Protein AF-A0A1V1W5H5-F1 (afdb_monomer)

Secondary structure (DSSP, 8-state):
--------------------SS-SSSSSSSTTS------PBPSSTT--SBPPSSPEEPTTSPEE---S-HHHHSHHHHHHHHHHHHHHHHHHHHHHHHHHHTHHHHHHHH-GGGTT-SSHHHHHHHHHHT-GGGHHHHHHHHHHHSTTTT--HHHHHHHHHHTHHHHHHHHHHTTTT--HHHHHHHHHHHHHH--TT--TTHHHHHHHHHHHHHHHHHHHHHHHTS-SS-----THHHHHHHHTTS---------SS--S----PPPHHHHHHHHHHHHHHTTSS-HHHHHHHHHHHHHHHHHHHTT-TTTHHHHHHHHHHHHTTS-HHHHHHHHHHHHHHHHHHHHHHHHHH-

Solvent-accessible surface area (backbone atoms only — not comparable to full-atom values): 21090 Å² total; per-residue (Å²): 135,88,82,92,80,86,88,80,89,83,89,81,89,80,89,81,82,89,89,84,93,82,79,84,80,66,67,83,67,62,81,74,75,69,84,66,79,72,74,50,54,18,79,48,93,94,44,81,48,55,27,41,92,77,47,60,65,44,101,81,70,50,69,48,47,45,35,86,45,65,73,67,69,30,70,67,45,48,54,53,46,57,50,51,54,52,51,49,51,49,40,50,53,49,48,55,50,38,68,74,66,49,50,58,66,54,45,31,75,76,36,70,66,42,62,87,41,100,42,70,62,52,46,46,52,34,48,74,71,63,43,81,77,35,35,43,36,44,16,49,30,34,21,34,13,2,66,77,50,63,49,33,64,69,32,38,49,51,38,52,51,69,39,42,69,59,50,50,51,51,25,62,61,33,57,91,75,44,55,59,66,56,47,52,54,36,36,49,55,38,36,39,65,35,66,63,79,48,50,60,58,28,63,59,52,39,51,54,48,28,52,55,49,52,54,54,50,50,50,52,54,57,57,69,71,46,80,96,78,77,96,65,96,58,69,68,66,63,55,56,68,60,57,58,76,70,77,82,89,82,88,84,89,86,88,91,83,93,80,86,86,73,80,87,73,76,55,71,66,57,55,50,50,51,51,53,51,49,34,41,78,74,63,65,45,55,69,74,58,49,52,52,51,52,50,43,52,53,40,22,50,55,34,40,75,71,69,45,66,93,48,17,63,62,49,18,36,44,54,52,11,61,76,69,75,42,54,44,69,56,48,51,55,48,52,54,52,54,52,49,44,50,60,72,43,41,68,64,50,54,69,71,76,107

Structure (mmCIF, N/CA/C/O backbone):
data_AF-A0A1V1W5H5-F1
#
_entry.id   AF-A0A1V1W5H5-F1
#
loop_
_atom_site.group_PDB
_atom_site.id
_atom_site.type_symbol
_atom_site.label_atom_id
_atom_site.label_alt_id
_atom_site.label_comp_id
_atom_site.label_asym_id
_atom_site.label_entity_id
_atom_site.label_seq_id
_atom_site.pdbx_PDB_ins_code
_atom_site.Cartn_x
_atom_site.Cartn_y
_atom_site.Cartn_z
_atom_site.occupancy
_atom_site.B_iso_or_equiv
_atom_site.auth_seq_id
_atom_site.auth_comp_id
_atom_site.auth_asym_id
_atom_site.auth_atom_id
_atom_site.pdbx_PDB_model_num
ATOM 1 N N . MET A 1 1 ? -17.702 33.113 73.202 1.00 40.81 1 MET A N 1
ATOM 2 C CA . MET A 1 1 ? -16.711 32.152 73.732 1.00 40.81 1 MET A CA 1
ATOM 3 C C . MET A 1 1 ? -15.999 31.584 72.509 1.00 40.81 1 MET A C 1
ATOM 5 O O . MET A 1 1 ? -16.614 30.808 71.800 1.00 40.81 1 MET A O 1
ATOM 9 N N . SER A 1 2 ? -14.966 32.251 71.981 1.00 36.84 2 SER A N 1
ATOM 10 C CA . SER A 1 2 ? -13.544 32.184 72.404 1.00 36.84 2 SER A CA 1
ATOM 11 C C . SER A 1 2 ? -12.983 30.773 72.192 1.00 36.84 2 SER A C 1
ATOM 13 O O . SER A 1 2 ? -13.595 29.837 72.677 1.00 36.84 2 SER A O 1
ATOM 15 N N . ALA A 1 3 ? -11.842 30.508 71.561 1.00 37.50 3 ALA A N 1
ATOM 16 C CA . ALA A 1 3 ? -10.867 31.291 70.814 1.00 37.50 3 ALA A CA 1
ATOM 17 C C . ALA A 1 3 ? -9.969 30.285 70.053 1.00 37.50 3 ALA A C 1
ATOM 19 O O . ALA A 1 3 ? -9.946 29.096 70.362 1.00 37.50 3 ALA A O 1
ATOM 20 N N . ILE A 1 4 ? -9.245 30.810 69.071 1.00 43.94 4 ILE A N 1
ATOM 21 C CA . ILE A 1 4 ? -8.139 30.214 68.313 1.00 43.94 4 ILE A CA 1
ATOM 22 C C . ILE A 1 4 ? -6.982 29.825 69.246 1.00 43.94 4 ILE A C 1
ATOM 24 O O . ILE A 1 4 ? -6.602 30.668 70.055 1.00 43.94 4 ILE A O 1
ATOM 28 N N . THR A 1 5 ? -6.328 28.673 69.024 1.00 45.50 5 THR A N 1
ATOM 29 C CA . THR A 1 5 ? -4.889 28.530 69.334 1.00 45.50 5 THR A CA 1
ATOM 30 C C . THR A 1 5 ? -4.202 27.423 68.521 1.00 45.50 5 THR A C 1
ATOM 32 O O . THR A 1 5 ? -4.539 26.246 68.619 1.00 45.50 5 THR A O 1
ATOM 35 N N . THR A 1 6 ? -3.201 27.825 67.738 1.00 43.62 6 THR A N 1
ATOM 36 C CA . THR A 1 6 ? -2.058 27.013 67.287 1.00 43.62 6 THR A CA 1
ATOM 37 C C . THR A 1 6 ? -1.160 26.626 68.472 1.00 43.62 6 THR A C 1
ATOM 39 O O . THR A 1 6 ? -1.272 27.211 69.552 1.00 43.62 6 THR A O 1
ATOM 42 N N . PRO A 1 7 ? -0.186 25.721 68.266 1.00 51.62 7 PRO A N 1
ATOM 43 C CA . PRO A 1 7 ? 1.134 26.056 68.785 1.00 51.62 7 PRO A CA 1
ATOM 44 C C . PRO A 1 7 ? 2.292 25.817 67.812 1.00 51.62 7 PRO A C 1
ATOM 46 O O . PRO A 1 7 ? 2.310 24.921 66.971 1.00 51.62 7 PRO A O 1
ATOM 49 N N . THR A 1 8 ? 3.256 26.704 68.018 1.00 34.62 8 THR A N 1
ATOM 50 C CA . THR A 1 8 ? 4.540 26.944 67.373 1.00 34.62 8 THR A CA 1
ATOM 51 C C . THR A 1 8 ? 5.646 26.030 67.917 1.00 34.62 8 THR A C 1
ATOM 53 O O . THR A 1 8 ? 5.690 25.732 69.106 1.00 34.62 8 THR A O 1
ATOM 56 N N . THR A 1 9 ? 6.549 25.658 67.009 1.00 38.56 9 THR A N 1
ATOM 57 C CA . THR A 1 9 ? 7.998 25.394 67.109 1.00 38.56 9 THR A CA 1
ATOM 58 C C . THR A 1 9 ? 8.665 25.350 68.494 1.00 38.56 9 THR A C 1
ATOM 60 O O . THR A 1 9 ? 8.691 26.349 69.208 1.00 38.56 9 THR A O 1
ATOM 63 N N . ALA A 1 10 ? 9.413 24.271 68.764 1.00 37.09 10 ALA A N 1
ATOM 64 C CA . ALA A 1 10 ? 10.588 24.315 69.637 1.00 37.09 10 ALA A CA 1
ATOM 65 C C . ALA A 1 10 ? 11.730 23.448 69.079 1.00 37.09 10 ALA A C 1
ATOM 67 O O . ALA A 1 10 ? 11.578 22.259 68.809 1.00 37.09 10 ALA A O 1
ATOM 68 N N . GLN A 1 11 ? 12.871 24.108 68.894 1.00 34.66 11 GLN A N 1
ATOM 69 C CA . GLN A 1 11 ? 14.174 23.563 68.537 1.00 34.66 11 GLN A CA 1
ATOM 70 C C . GLN A 1 11 ? 14.731 22.690 69.672 1.00 34.66 11 GLN A C 1
ATOM 72 O O . GLN A 1 11 ? 14.551 22.998 70.849 1.00 34.66 11 GLN A O 1
ATOM 77 N N . SER A 1 12 ? 15.488 21.649 69.332 1.00 34.34 12 SER A N 1
ATOM 78 C CA . SER A 1 12 ? 16.428 21.011 70.257 1.00 34.34 12 SER A CA 1
ATOM 79 C C . SER A 1 12 ? 17.719 20.681 69.525 1.00 34.34 12 SER A C 1
ATOM 81 O O . SER A 1 12 ? 17.814 19.743 68.739 1.00 34.34 12 SER A O 1
ATOM 83 N N . SER A 1 13 ? 18.703 21.530 69.788 1.00 31.80 13 SER A N 1
ATOM 84 C CA . SER A 1 13 ? 20.105 21.361 69.450 1.00 31.80 13 SER A CA 1
ATOM 85 C C . SER A 1 13 ? 20.710 20.261 70.322 1.00 31.80 13 SER A C 1
ATOM 87 O O . SER A 1 13 ? 20.745 20.405 71.541 1.00 31.80 13 SER A O 1
ATOM 89 N N . ILE A 1 14 ? 21.268 19.215 69.714 1.00 34.72 14 ILE A N 1
ATOM 90 C CA . ILE A 1 14 ? 22.300 18.392 70.353 1.00 34.72 14 ILE A CA 1
ATOM 91 C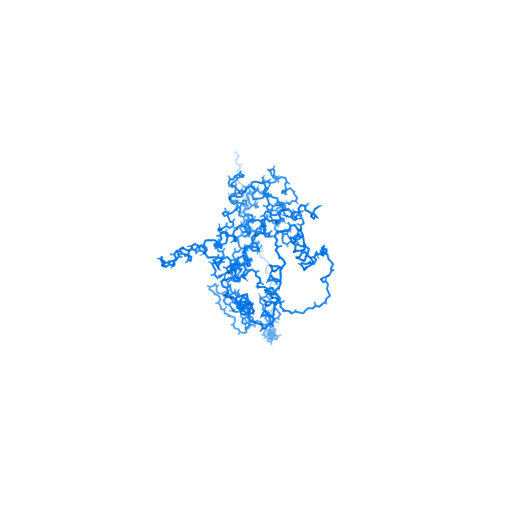 C . ILE A 1 14 ? 23.546 18.473 69.477 1.00 34.72 14 ILE A C 1
ATOM 93 O O . ILE A 1 14 ? 23.584 17.983 68.352 1.00 34.72 14 ILE A O 1
ATOM 97 N N . ARG A 1 15 ? 24.558 19.155 70.019 1.00 34.19 15 ARG A N 1
ATOM 98 C CA . ARG A 1 15 ? 25.943 19.103 69.560 1.00 34.19 15 ARG A CA 1
ATOM 99 C C . ARG A 1 15 ? 26.567 17.822 70.103 1.00 34.19 15 ARG A C 1
ATOM 101 O O . ARG A 1 15 ? 26.634 17.663 71.318 1.00 34.19 15 ARG A O 1
ATOM 108 N N . LEU A 1 16 ? 27.118 16.994 69.225 1.00 34.81 16 LEU A N 1
ATOM 109 C CA . LEU A 1 16 ? 28.294 16.190 69.538 1.00 34.81 16 LEU A CA 1
ATOM 110 C C . LEU A 1 16 ? 29.320 16.442 68.439 1.00 34.81 16 LEU A C 1
ATOM 112 O O . LEU A 1 16 ? 29.055 16.266 67.253 1.00 34.81 16 LEU A O 1
ATOM 116 N N . ALA A 1 17 ? 30.457 16.968 68.876 1.00 33.62 17 ALA A N 1
ATOM 117 C CA . ALA A 1 17 ? 31.639 17.205 68.080 1.00 33.62 17 ALA A CA 1
ATOM 118 C C . ALA A 1 17 ? 32.548 15.969 68.108 1.00 33.62 17 ALA A C 1
ATOM 120 O O . ALA A 1 17 ? 32.517 15.193 69.061 1.00 33.62 17 ALA A O 1
ATOM 121 N N . SER A 1 18 ? 33.427 15.924 67.108 1.00 32.75 18 SER A N 1
ATOM 122 C CA . SER A 1 18 ? 34.700 15.199 67.068 1.00 32.75 18 SER A CA 1
ATOM 123 C C . SER A 1 18 ? 34.663 13.688 66.882 1.00 32.75 18 SER A C 1
ATOM 125 O O . SER A 1 18 ? 34.691 12.948 67.854 1.00 32.75 18 SER A O 1
ATOM 127 N N . THR A 1 19 ? 34.814 13.275 65.621 1.00 36.84 19 THR A N 1
ATOM 128 C CA . THR A 1 19 ? 35.871 12.342 65.174 1.00 36.84 19 THR A CA 1
ATOM 129 C C . THR A 1 19 ? 35.827 12.232 63.653 1.00 36.84 19 THR A C 1
ATOM 131 O O . THR A 1 19 ? 35.025 11.478 63.123 1.00 36.84 19 THR A O 1
ATOM 134 N N . SER A 1 20 ? 36.657 12.993 62.932 1.00 33.78 20 SER A N 1
ATOM 135 C CA . SER A 1 20 ? 37.053 12.700 61.536 1.00 33.78 20 SER A CA 1
ATOM 136 C C . SER A 1 20 ? 38.162 13.664 61.109 1.00 33.78 20 SER A C 1
ATOM 138 O O . SER A 1 20 ? 37.964 14.561 60.300 1.00 33.78 20 SER A O 1
ATOM 140 N N . ALA A 1 21 ? 39.337 13.504 61.711 1.00 41.38 21 ALA A N 1
ATOM 141 C CA . ALA A 1 21 ? 40.578 14.110 61.239 1.00 41.38 21 ALA A CA 1
ATOM 142 C C . ALA A 1 21 ? 41.563 12.978 60.926 1.00 41.38 21 ALA A C 1
ATOM 144 O O . ALA A 1 21 ? 42.580 12.845 61.592 1.00 41.38 21 ALA A O 1
ATOM 145 N N . THR A 1 22 ? 41.190 12.121 59.968 1.00 44.75 22 THR A N 1
ATOM 146 C CA . THR A 1 22 ? 42.057 11.079 59.376 1.00 44.75 22 THR A CA 1
ATOM 147 C C . THR A 1 22 ? 41.504 10.522 58.052 1.00 44.75 22 THR A C 1
ATOM 149 O O . THR A 1 22 ? 41.811 9.396 57.689 1.00 44.75 22 THR A O 1
ATOM 152 N N . PHE A 1 23 ? 40.698 11.282 57.297 1.00 36.81 23 PHE A N 1
ATOM 153 C CA . PHE A 1 23 ? 40.126 10.801 56.024 1.00 36.81 23 PHE A CA 1
ATOM 154 C C . PHE A 1 23 ? 40.241 11.828 54.886 1.00 36.81 23 PHE A C 1
ATOM 156 O O . PHE A 1 23 ? 39.318 12.048 54.113 1.00 36.81 23 PHE A O 1
ATOM 163 N N . THR A 1 24 ? 41.380 12.515 54.806 1.00 39.84 24 THR A N 1
ATOM 164 C CA . THR A 1 24 ? 41.714 13.426 53.690 1.00 39.84 24 THR A CA 1
ATOM 165 C C . THR A 1 24 ? 43.131 13.182 53.173 1.00 39.84 24 THR A C 1
ATOM 167 O O . THR A 1 24 ? 43.825 14.111 52.781 1.00 39.84 24 THR A O 1
ATOM 170 N N . ALA A 1 25 ? 43.573 11.924 53.214 1.00 39.75 25 ALA A N 1
ATOM 171 C CA . ALA A 1 25 ? 44.776 11.459 52.520 1.00 39.75 25 ALA A CA 1
ATOM 172 C C . ALA A 1 25 ? 44.558 10.124 51.773 1.00 39.75 25 ALA A C 1
ATOM 174 O O . ALA A 1 25 ? 45.499 9.592 51.199 1.00 39.75 25 ALA A O 1
ATOM 175 N N . GLU A 1 26 ? 43.324 9.600 51.749 1.00 36.22 26 GLU A N 1
ATOM 176 C CA . GLU A 1 26 ? 42.955 8.367 51.029 1.00 36.22 26 GLU A CA 1
ATOM 177 C C . GLU A 1 26 ? 42.044 8.618 49.811 1.00 36.22 26 GLU A C 1
ATOM 179 O O . GLU A 1 26 ? 41.832 7.712 49.014 1.00 36.22 26 GLU A O 1
ATOM 184 N N . ASN A 1 27 ? 41.561 9.853 49.609 1.00 38.12 27 ASN A N 1
ATOM 185 C CA . ASN A 1 27 ? 40.721 10.203 48.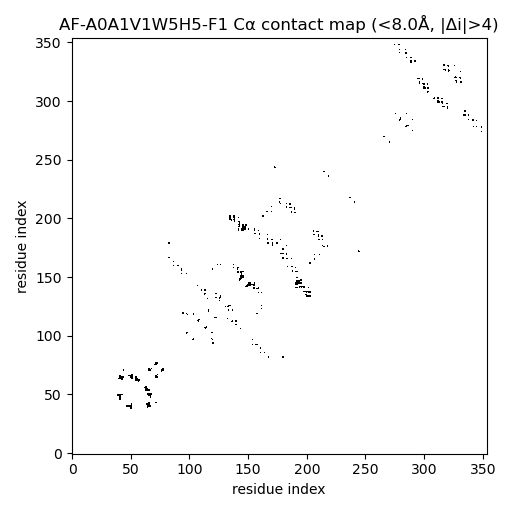453 1.00 38.12 27 ASN A CA 1
ATOM 186 C C . ASN A 1 27 ? 41.502 10.727 47.236 1.00 38.12 27 ASN A C 1
ATOM 188 O O . ASN A 1 27 ? 40.968 10.685 46.137 1.00 38.12 27 ASN A O 1
ATOM 192 N N . ASP A 1 28 ? 42.774 11.108 47.384 1.00 35.19 28 ASP A N 1
ATOM 193 C CA . ASP A 1 28 ? 43.610 11.530 46.242 1.00 35.19 28 ASP A CA 1
ATOM 194 C C . ASP A 1 28 ? 44.374 10.354 45.594 1.00 35.19 28 ASP A C 1
ATOM 196 O O . ASP A 1 28 ? 45.116 10.538 44.631 1.00 35.19 28 ASP A O 1
ATOM 200 N N . ALA A 1 29 ? 44.187 9.128 46.100 1.00 37.50 29 ALA A N 1
ATOM 201 C CA . ALA A 1 29 ? 44.782 7.902 45.555 1.00 37.50 29 ALA A CA 1
ATOM 202 C C . ALA A 1 29 ? 43.767 6.977 44.851 1.00 37.50 29 ALA A C 1
ATOM 204 O O . ALA A 1 29 ? 44.174 5.978 44.257 1.00 37.50 29 ALA A O 1
ATOM 205 N N . LEU A 1 30 ? 42.470 7.312 44.869 1.00 36.41 30 LEU A N 1
ATOM 206 C CA . LEU A 1 30 ? 41.420 6.576 44.147 1.00 36.41 30 LEU A CA 1
ATOM 207 C C . LEU A 1 30 ? 41.033 7.211 42.800 1.00 36.41 30 LEU A C 1
ATOM 209 O O . LEU A 1 30 ? 40.483 6.513 41.955 1.00 36.41 30 LEU A O 1
ATOM 213 N N . ASP A 1 31 ? 41.439 8.456 42.530 1.00 35.00 31 ASP A N 1
ATOM 214 C CA . ASP A 1 31 ? 41.286 9.102 41.211 1.00 35.00 31 ASP A CA 1
ATOM 215 C C . ASP A 1 31 ? 42.420 8.756 40.215 1.00 35.00 31 ASP A C 1
ATOM 217 O O . ASP A 1 31 ? 42.468 9.278 39.102 1.00 35.00 31 ASP A O 1
ATOM 221 N N . ALA A 1 32 ? 43.333 7.846 40.580 1.00 36.81 32 ALA A N 1
ATOM 222 C CA . ALA A 1 32 ? 44.488 7.464 39.757 1.00 36.81 32 ALA A CA 1
ATOM 223 C C . ALA A 1 32 ? 44.476 6.005 39.253 1.00 36.81 32 ALA A C 1
ATOM 225 O O . ALA A 1 32 ? 45.425 5.593 38.586 1.00 36.81 32 ALA A O 1
ATOM 226 N N . LEU A 1 33 ? 43.426 5.217 39.530 1.00 39.56 33 LEU A N 1
ATOM 227 C CA . LEU A 1 33 ? 43.350 3.798 39.137 1.00 39.56 33 LEU A CA 1
ATOM 228 C C . LEU A 1 33 ? 42.011 3.369 38.514 1.00 39.56 33 LEU A C 1
ATOM 230 O O . LEU A 1 33 ? 41.670 2.193 38.563 1.00 39.56 33 LEU A O 1
ATOM 234 N N . ASP A 1 34 ? 41.305 4.284 37.844 1.00 36.66 34 ASP A N 1
ATOM 235 C CA . ASP A 1 34 ? 40.249 3.909 36.887 1.00 36.66 34 ASP A CA 1
ATOM 236 C C . ASP A 1 34 ? 40.453 4.572 35.513 1.00 36.66 34 ASP A C 1
ATOM 238 O O . ASP A 1 34 ? 39.539 4.998 34.814 1.00 36.66 34 ASP A O 1
ATOM 242 N N . GLY A 1 35 ? 41.722 4.617 35.095 1.00 35.91 35 GLY A N 1
ATOM 243 C CA . GLY A 1 35 ? 42.137 4.840 33.709 1.00 35.91 35 GLY A CA 1
ATOM 244 C C . GLY A 1 35 ? 41.886 3.622 32.813 1.00 35.91 35 GLY A C 1
ATOM 245 O O . GLY A 1 35 ? 42.652 3.378 31.882 1.00 35.91 35 GLY A O 1
ATOM 246 N N . ALA A 1 36 ? 40.841 2.836 33.080 1.00 38.75 36 ALA A N 1
ATOM 247 C CA . ALA A 1 36 ? 40.282 1.963 32.069 1.00 38.75 36 ALA A CA 1
ATOM 248 C C . ALA A 1 36 ? 39.486 2.869 31.132 1.00 38.75 36 ALA A C 1
ATOM 250 O O . ALA A 1 36 ? 38.364 3.271 31.434 1.00 38.75 36 ALA A O 1
ATOM 251 N N . ALA A 1 37 ? 40.089 3.233 29.999 1.00 46.81 37 ALA A N 1
ATOM 252 C CA . ALA A 1 37 ? 39.368 3.776 28.861 1.00 46.81 37 ALA A CA 1
ATOM 253 C C . ALA A 1 37 ? 38.266 2.772 28.495 1.00 46.81 37 ALA A C 1
ATOM 255 O O . ALA A 1 37 ? 38.494 1.821 27.749 1.00 46.81 37 ALA A O 1
ATOM 256 N N . GLY A 1 38 ? 37.092 2.931 29.111 1.00 47.41 38 GLY A N 1
ATOM 257 C CA . GLY A 1 38 ? 35.925 2.118 28.845 1.00 47.41 38 GLY A CA 1
ATOM 258 C C . GLY A 1 38 ? 35.635 2.283 27.372 1.00 47.41 38 GLY A C 1
ATOM 259 O O . GLY A 1 38 ? 35.228 3.364 26.942 1.00 47.41 38 GLY A O 1
ATOM 260 N N . VAL A 1 39 ? 35.934 1.244 26.599 1.00 54.22 39 VAL A N 1
ATOM 261 C CA . VAL A 1 39 ? 35.719 1.217 25.161 1.00 54.22 39 VAL A CA 1
ATOM 262 C C . VAL A 1 39 ? 34.221 1.395 24.949 1.00 54.22 39 VAL A C 1
ATOM 264 O O . VAL A 1 39 ? 33.439 0.458 25.094 1.00 54.22 39 VAL A O 1
ATOM 267 N N . ARG A 1 40 ? 33.800 2.638 24.702 1.00 65.00 40 ARG A N 1
ATOM 268 C CA . ARG A 1 40 ? 32.388 2.974 24.526 1.00 65.00 40 ARG A CA 1
ATOM 269 C C . ARG A 1 40 ? 31.938 2.286 23.248 1.00 65.00 40 ARG A C 1
ATOM 271 O O . ARG A 1 40 ? 32.564 2.479 22.214 1.00 65.00 40 ARG A O 1
ATOM 278 N N . THR A 1 41 ? 30.913 1.450 23.307 1.00 64.69 41 THR A N 1
ATOM 279 C CA . THR A 1 41 ? 30.430 0.721 22.131 1.00 64.69 41 THR A CA 1
ATOM 280 C C . THR A 1 41 ? 29.593 1.629 21.235 1.00 64.69 41 THR A C 1
ATOM 282 O O . THR A 1 41 ? 29.007 2.621 21.672 1.00 64.69 41 THR A O 1
ATOM 285 N N . CYS A 1 42 ? 29.578 1.323 19.942 1.00 69.62 42 CYS A N 1
ATOM 286 C CA . CYS A 1 42 ? 28.802 2.057 18.960 1.00 69.62 42 CYS A CA 1
ATOM 287 C C . CYS A 1 42 ? 27.298 1.937 19.254 1.00 69.62 42 CYS A C 1
ATOM 289 O O . CYS A 1 42 ? 26.764 0.839 19.358 1.00 69.62 42 CYS A O 1
ATOM 291 N N . ASN A 1 43 ? 26.582 3.065 19.279 1.00 68.69 43 ASN A N 1
ATOM 292 C CA . ASN A 1 43 ? 25.120 3.105 19.454 1.00 68.69 43 ASN A CA 1
ATOM 293 C C . ASN A 1 43 ? 24.320 2.668 18.199 1.00 68.69 43 ASN A C 1
ATOM 295 O O . ASN A 1 43 ? 23.187 3.114 17.984 1.00 68.69 43 ASN A O 1
ATOM 299 N N . PHE A 1 44 ? 24.912 1.865 17.313 1.00 58.75 44 PHE A N 1
ATOM 300 C CA . PHE A 1 44 ? 24.221 1.297 16.155 1.00 58.75 44 PHE A CA 1
ATOM 301 C C . PHE A 1 44 ? 23.697 -0.108 16.510 1.00 58.75 44 PHE A C 1
ATOM 303 O O . PHE A 1 44 ? 24.478 -0.916 17.013 1.00 58.75 44 PHE A O 1
ATOM 310 N N . PRO A 1 45 ? 22.404 -0.426 16.285 1.00 55.38 45 PRO A N 1
ATOM 311 C CA . PRO A 1 45 ? 21.840 -1.732 16.633 1.00 55.38 45 PRO A CA 1
ATOM 312 C C . PRO A 1 45 ? 22.620 -2.884 15.989 1.00 55.38 45 PRO A C 1
ATOM 314 O O . PRO A 1 45 ? 22.843 -2.879 14.783 1.00 55.38 45 PRO A O 1
ATOM 317 N N . GLY A 1 46 ? 23.051 -3.854 16.799 1.00 58.44 46 GLY A N 1
ATOM 318 C CA . GLY A 1 46 ? 23.870 -4.985 16.344 1.00 58.44 46 GLY A CA 1
ATOM 319 C C . GLY A 1 46 ? 25.356 -4.666 16.131 1.00 58.44 46 GLY A C 1
ATOM 320 O O . GLY A 1 46 ? 26.129 -5.567 15.821 1.00 58.44 46 GLY A O 1
ATOM 321 N N . CYS A 1 47 ? 25.796 -3.418 16.328 1.00 66.19 47 CYS A N 1
ATOM 322 C CA . CYS A 1 47 ? 27.205 -3.062 16.221 1.00 66.19 47 CYS A CA 1
ATOM 323 C C . CYS A 1 47 ? 27.916 -3.201 17.569 1.00 66.19 47 CYS A C 1
ATOM 325 O O . CYS A 1 47 ? 27.627 -2.487 18.525 1.00 66.19 47 CYS A O 1
ATOM 327 N N . THR A 1 48 ? 28.914 -4.077 17.623 1.00 71.06 48 THR A N 1
ATOM 328 C CA . THR A 1 48 ? 29.778 -4.272 18.799 1.00 71.06 48 THR A CA 1
ATOM 329 C C . THR A 1 48 ? 31.081 -3.473 18.725 1.00 71.06 48 THR A C 1
ATOM 331 O O . THR A 1 48 ? 31.924 -3.578 19.614 1.00 71.06 48 THR A O 1
ATOM 334 N N . ARG A 1 49 ? 31.275 -2.668 17.670 1.00 69.06 49 ARG A N 1
ATOM 335 C CA . ARG A 1 49 ? 32.525 -1.928 17.457 1.00 69.06 49 ARG A CA 1
ATOM 336 C C . ARG A 1 49 ? 32.704 -0.796 18.475 1.00 69.06 49 ARG A C 1
ATOM 338 O O . ARG A 1 49 ? 31.711 -0.197 18.895 1.00 69.06 49 ARG A O 1
ATOM 345 N N . PRO A 1 50 ? 33.957 -0.450 18.811 1.00 66.81 50 PRO A N 1
ATOM 346 C CA . PRO A 1 50 ? 34.258 0.742 19.593 1.00 66.81 50 PRO A CA 1
ATOM 347 C C . PRO A 1 50 ? 33.773 2.002 18.865 1.00 66.81 50 PRO A C 1
ATOM 349 O O . PRO A 1 50 ? 33.960 2.144 17.657 1.00 66.81 50 PRO A O 1
ATOM 352 N N . ALA A 1 51 ? 33.141 2.916 19.591 1.00 63.84 51 ALA A N 1
ATOM 353 C CA . ALA A 1 51 ? 32.850 4.258 19.122 1.00 63.84 51 ALA A CA 1
ATOM 354 C C . ALA A 1 51 ? 34.161 5.003 18.842 1.00 63.84 51 ALA A C 1
ATOM 356 O O . ALA A 1 51 ? 35.147 4.819 19.555 1.00 63.84 51 ALA A O 1
ATOM 357 N N . ALA A 1 52 ? 34.167 5.833 17.801 1.00 63.97 52 ALA A N 1
ATOM 358 C CA . ALA A 1 52 ? 35.332 6.616 17.427 1.00 63.97 52 ALA A CA 1
ATOM 359 C C . ALA A 1 52 ? 35.710 7.591 18.554 1.00 63.97 52 ALA A C 1
ATOM 361 O O . ALA A 1 52 ? 34.840 8.231 19.159 1.00 63.97 52 ALA A O 1
ATOM 362 N N . GLU A 1 53 ? 37.007 7.704 18.839 1.00 52.81 53 GLU A N 1
ATOM 363 C CA . GLU A 1 53 ? 37.526 8.691 19.783 1.00 52.81 53 GLU A CA 1
ATOM 364 C C . GLU A 1 53 ? 37.294 10.102 19.220 1.00 52.81 53 GLU A C 1
ATOM 366 O O . GLU A 1 53 ? 37.843 10.477 18.187 1.00 52.81 53 GLU A O 1
ATOM 371 N N . GLY A 1 54 ? 36.452 10.891 19.898 1.00 58.19 54 GLY A N 1
ATOM 372 C CA . GLY A 1 54 ? 36.109 12.260 19.493 1.00 58.19 54 GLY A CA 1
ATOM 373 C C . GLY A 1 54 ? 34.734 12.383 18.833 1.00 58.19 54 GLY A C 1
ATOM 374 O O . GLY A 1 54 ? 34.621 12.823 17.687 1.00 58.19 54 GLY A O 1
ATOM 375 N N . GLY A 1 55 ? 33.672 12.027 19.566 1.00 51.75 55 GLY A N 1
ATOM 376 C CA . GLY A 1 55 ? 32.295 12.094 19.080 1.00 51.75 55 GLY A CA 1
ATOM 377 C C . GLY A 1 55 ? 31.942 13.463 18.486 1.00 51.75 55 GLY A C 1
ATOM 378 O O . GLY A 1 55 ? 32.252 14.523 19.039 1.00 51.75 55 GLY A O 1
ATOM 379 N N . ARG A 1 56 ? 31.253 13.471 17.338 1.00 53.09 56 ARG A N 1
ATOM 380 C CA . ARG A 1 56 ? 30.742 14.723 16.761 1.00 53.09 56 ARG A CA 1
ATOM 381 C C . ARG A 1 56 ? 29.627 15.255 17.661 1.00 53.09 56 ARG A C 1
ATOM 383 O O . ARG A 1 56 ? 28.642 14.560 17.915 1.00 53.09 56 ARG A O 1
ATOM 390 N N . ARG A 1 57 ? 29.747 16.505 18.118 1.00 50.72 57 ARG A N 1
ATOM 391 C CA . ARG A 1 57 ? 28.666 17.176 18.855 1.00 50.72 57 ARG A CA 1
ATOM 392 C C . ARG A 1 57 ? 27.506 17.458 17.904 1.00 50.72 57 ARG A C 1
ATOM 394 O O . ARG A 1 57 ? 27.668 18.166 16.911 1.00 50.72 57 ARG A O 1
ATOM 401 N N . GLY A 1 58 ? 26.335 16.903 18.206 1.00 50.47 58 GLY A N 1
ATOM 402 C CA . GLY A 1 58 ? 25.109 17.226 17.482 1.00 50.47 58 GLY A CA 1
ATOM 403 C C . GLY A 1 58 ? 24.627 18.655 17.750 1.00 50.47 58 GLY A C 1
ATOM 404 O O . GLY A 1 58 ? 25.081 19.320 18.681 1.00 50.47 58 GLY A O 1
ATOM 405 N N . ARG A 1 59 ? 23.632 19.111 16.975 1.00 45.03 59 ARG A N 1
ATOM 406 C CA . ARG A 1 59 ? 23.021 20.457 17.077 1.00 45.03 59 ARG A CA 1
ATOM 407 C C . ARG A 1 59 ? 22.437 20.775 18.468 1.00 45.03 59 ARG A C 1
ATOM 409 O O . ARG A 1 59 ? 22.250 21.938 18.793 1.00 45.03 59 ARG A O 1
ATOM 416 N N . ALA A 1 60 ? 22.189 19.745 19.282 1.00 48.62 60 ALA A N 1
ATOM 417 C CA . ALA A 1 60 ? 21.692 19.826 20.657 1.00 48.62 60 ALA A CA 1
ATOM 418 C C . ALA A 1 60 ? 22.781 19.603 21.734 1.00 48.62 60 ALA A C 1
ATOM 420 O O . ALA A 1 60 ? 22.455 19.328 22.884 1.00 48.62 60 ALA A O 1
ATOM 421 N N . GLY A 1 61 ? 24.069 19.634 21.374 1.00 45.53 61 GLY A N 1
ATOM 422 C CA . GLY A 1 61 ? 25.179 19.468 22.322 1.00 45.53 61 GLY A CA 1
ATOM 423 C C . GLY A 1 61 ? 25.396 18.044 22.848 1.00 45.53 61 GLY A C 1
ATOM 424 O O . GLY A 1 61 ? 26.331 17.833 23.614 1.00 45.53 61 GLY A O 1
ATOM 425 N N . ARG A 1 62 ? 24.589 17.058 22.428 1.00 47.62 62 ARG A N 1
ATOM 426 C CA . ARG A 1 62 ? 24.811 15.643 22.764 1.00 47.62 62 ARG A CA 1
ATOM 427 C C . ARG A 1 62 ? 25.971 15.079 21.944 1.00 47.62 62 ARG A C 1
ATOM 429 O O . ARG A 1 62 ? 26.013 15.251 20.722 1.00 47.62 62 ARG A O 1
ATOM 436 N N . GLU A 1 63 ? 26.908 14.438 22.635 1.00 52.72 63 GLU A N 1
ATOM 437 C CA . GLU A 1 63 ? 28.007 13.682 22.040 1.00 52.72 63 GLU A CA 1
ATOM 438 C C . GLU A 1 63 ? 27.461 12.333 21.569 1.00 52.72 63 GLU A C 1
ATOM 440 O O . GLU A 1 63 ? 26.962 11.539 22.366 1.00 52.72 63 GLU A O 1
ATOM 445 N N . TYR A 1 64 ? 27.498 12.098 20.260 1.00 53.38 64 TYR A N 1
ATOM 446 C CA . TYR A 1 64 ? 27.072 10.827 19.697 1.00 53.38 64 TYR A CA 1
ATOM 447 C C . TYR A 1 64 ? 28.282 9.912 19.489 1.00 53.38 64 TYR A C 1
ATOM 449 O O . TYR A 1 64 ? 29.225 10.269 18.783 1.00 53.38 64 TYR A O 1
ATOM 457 N N . LEU A 1 65 ? 28.235 8.731 20.108 1.00 62.03 65 LEU A N 1
ATOM 458 C CA . LEU A 1 65 ? 29.287 7.716 20.077 1.00 62.03 65 LEU A CA 1
ATOM 459 C C . LEU A 1 65 ? 28.977 6.687 18.982 1.00 62.03 65 LEU A C 1
ATOM 461 O O . LEU A 1 65 ? 28.237 5.722 19.193 1.00 62.03 65 LEU A O 1
ATOM 465 N N . TYR A 1 66 ? 29.524 6.914 17.790 1.00 64.56 66 TYR A N 1
ATOM 466 C CA . TYR A 1 66 ? 29.447 5.979 16.667 1.00 64.56 66 TYR A CA 1
ATOM 467 C C . TYR A 1 66 ? 30.849 5.606 16.205 1.00 64.56 66 TYR A C 1
ATOM 469 O O . TYR A 1 66 ? 31.771 6.407 16.335 1.00 64.56 66 TYR A O 1
ATOM 477 N N . CYS A 1 67 ? 31.020 4.386 15.703 1.00 65.94 67 CYS A N 1
ATOM 478 C CA . CYS A 1 67 ? 32.269 3.986 15.066 1.00 65.94 67 CYS A CA 1
ATOM 479 C C . CYS A 1 67 ? 32.396 4.653 13.685 1.00 65.94 67 CYS A C 1
ATOM 481 O O . CYS A 1 67 ? 31.385 4.999 13.070 1.00 65.94 67 CYS A O 1
ATOM 483 N N . ASP A 1 68 ? 33.624 4.802 13.185 1.00 61.44 68 ASP A N 1
ATOM 484 C CA . ASP A 1 68 ? 33.934 5.432 11.887 1.00 61.44 68 ASP A CA 1
ATOM 485 C C . ASP A 1 68 ? 33.540 4.579 10.665 1.00 61.44 68 ASP A C 1
ATOM 487 O O . ASP A 1 68 ? 34.079 4.738 9.571 1.00 61.44 68 ASP A O 1
ATOM 491 N N . ASP A 1 69 ? 32.581 3.664 10.822 1.00 63.28 69 ASP A N 1
ATOM 492 C CA . ASP A 1 69 ? 32.044 2.929 9.687 1.00 63.28 69 ASP A CA 1
ATOM 493 C C . ASP A 1 69 ? 31.294 3.896 8.752 1.00 63.28 69 ASP A C 1
ATOM 495 O O . ASP A 1 69 ? 30.402 4.649 9.170 1.00 63.28 69 ASP A O 1
ATOM 499 N N . LEU A 1 70 ? 31.656 3.874 7.467 1.00 56.44 70 LEU A N 1
ATOM 500 C CA . LEU A 1 70 ? 30.988 4.630 6.406 1.00 56.44 70 LEU A CA 1
ATOM 501 C C . LEU A 1 70 ? 29.491 4.302 6.353 1.00 56.44 70 LEU A C 1
ATOM 503 O O . LEU A 1 70 ? 28.690 5.192 6.071 1.00 56.44 70 LEU A O 1
ATOM 507 N N . ALA A 1 71 ? 29.097 3.072 6.700 1.00 55.69 71 ALA A N 1
ATOM 508 C CA . ALA A 1 71 ? 27.695 2.687 6.807 1.00 55.69 71 ALA A CA 1
ATOM 509 C C . ALA A 1 71 ? 26.955 3.491 7.892 1.00 55.69 71 ALA A C 1
ATOM 511 O O . ALA A 1 71 ? 25.827 3.921 7.664 1.00 55.69 71 ALA A O 1
ATOM 512 N N . HIS A 1 72 ? 27.591 3.775 9.035 1.00 59.00 72 HIS A N 1
ATOM 513 C CA . HIS A 1 72 ? 26.969 4.456 10.183 1.00 59.00 72 HIS A CA 1
ATOM 514 C C . HIS A 1 72 ? 27.035 5.983 10.111 1.00 59.00 72 HIS A C 1
ATOM 516 O O . HIS A 1 72 ? 26.214 6.671 10.719 1.00 59.00 72 HIS A O 1
ATOM 522 N N . THR A 1 73 ? 28.006 6.517 9.373 1.00 56.94 73 THR A N 1
ATOM 523 C CA . THR A 1 73 ? 28.207 7.963 9.191 1.00 56.94 73 THR A CA 1
ATOM 524 C C . THR A 1 73 ? 27.650 8.486 7.868 1.00 56.94 73 THR A C 1
ATOM 526 O O . THR A 1 73 ? 27.668 9.698 7.628 1.00 56.94 73 THR A O 1
ATOM 529 N N . SER A 1 74 ? 27.122 7.599 7.016 1.00 65.19 74 SER A N 1
ATOM 530 C CA . SER A 1 74 ? 26.486 7.985 5.760 1.00 65.19 74 SER A CA 1
ATOM 531 C C . SER A 1 74 ? 25.277 8.894 5.996 1.00 65.19 74 SER A C 1
ATOM 533 O O . SER A 1 74 ? 24.533 8.768 6.973 1.00 65.19 74 SER A O 1
ATOM 535 N N . ARG A 1 75 ? 25.041 9.801 5.043 1.00 59.22 75 ARG A N 1
ATOM 536 C CA . ARG A 1 75 ? 23.835 10.638 5.019 1.00 59.22 75 ARG A CA 1
ATOM 537 C C . ARG A 1 75 ? 22.562 9.784 5.042 1.00 59.22 75 ARG A C 1
ATOM 539 O O . ARG A 1 75 ? 21.646 10.098 5.785 1.00 59.22 75 ARG A O 1
ATOM 546 N N . ALA A 1 76 ? 22.558 8.656 4.332 1.00 57.81 76 ALA A N 1
ATOM 547 C CA . ALA A 1 76 ? 21.441 7.716 4.312 1.00 57.81 76 ALA A CA 1
ATOM 548 C C . ALA A 1 76 ? 21.131 7.117 5.698 1.00 57.81 76 ALA A C 1
ATOM 550 O O . ALA A 1 76 ? 19.966 7.055 6.087 1.00 57.81 76 ALA A O 1
ATOM 551 N N . ALA A 1 77 ? 22.154 6.729 6.468 1.00 60.47 77 ALA A N 1
ATOM 552 C CA . ALA A 1 77 ? 21.974 6.203 7.823 1.00 60.47 77 ALA A CA 1
ATOM 553 C C . ALA A 1 77 ? 21.527 7.275 8.823 1.00 60.47 77 ALA A C 1
ATOM 555 O O . ALA A 1 77 ? 20.753 6.993 9.741 1.00 60.47 77 ALA A O 1
ATOM 556 N N . ARG A 1 78 ? 21.979 8.520 8.639 1.00 63.19 78 ARG A N 1
ATOM 557 C CA . ARG A 1 78 ? 21.492 9.657 9.422 1.00 63.19 78 ARG A CA 1
ATOM 558 C C . ARG A 1 78 ? 20.024 9.957 9.126 1.00 63.19 78 ARG A C 1
ATOM 560 O O . ARG A 1 78 ? 19.248 10.098 10.065 1.00 63.19 78 ARG A O 1
ATOM 567 N N . ASP A 1 79 ? 19.652 10.012 7.853 1.00 62.78 79 ASP A N 1
ATOM 568 C CA . ASP A 1 79 ? 18.278 10.291 7.442 1.00 62.78 79 ASP A CA 1
ATOM 569 C C . ASP A 1 79 ? 17.334 9.170 7.925 1.00 62.78 79 ASP A C 1
ATOM 571 O O . ASP A 1 79 ? 16.235 9.443 8.396 1.00 62.78 79 ASP A O 1
ATOM 575 N N . GLU A 1 80 ? 17.777 7.907 7.907 1.00 65.25 80 GLU A N 1
ATOM 576 C CA . GLU A 1 80 ? 17.031 6.772 8.478 1.00 65.25 80 GLU A CA 1
ATOM 577 C C . GLU A 1 80 ? 16.827 6.886 9.992 1.00 65.25 80 GLU A C 1
ATOM 579 O O . GLU A 1 80 ? 15.754 6.566 10.505 1.00 65.25 80 GLU A O 1
ATOM 584 N N . ARG A 1 81 ? 17.826 7.387 10.722 1.00 65.75 81 ARG A N 1
ATOM 585 C CA . ARG A 1 81 ? 17.698 7.646 12.159 1.00 65.75 81 ARG A CA 1
ATOM 586 C C . ARG A 1 81 ? 16.707 8.769 12.439 1.00 65.75 81 ARG A C 1
ATOM 588 O O . ARG A 1 81 ? 15.812 8.583 13.254 1.00 65.75 81 ARG A O 1
ATOM 595 N N . GLU A 1 82 ? 16.838 9.900 11.747 1.00 64.75 82 GLU A N 1
ATOM 596 C CA . GLU A 1 82 ? 15.936 11.045 11.925 1.00 64.75 82 GLU A CA 1
ATOM 597 C C . GLU A 1 82 ? 14.470 10.648 11.634 1.00 64.75 82 GLU A C 1
ATOM 599 O O . GLU A 1 82 ? 13.565 11.075 12.353 1.00 64.75 82 GLU A O 1
ATOM 604 N N . ARG A 1 83 ? 14.227 9.741 10.672 1.00 67.56 83 ARG A N 1
ATOM 605 C CA . ARG A 1 83 ? 12.897 9.143 10.432 1.00 67.56 83 ARG A CA 1
ATOM 606 C C . ARG A 1 83 ? 12.389 8.316 11.609 1.00 67.56 83 ARG A C 1
ATOM 608 O O . ARG A 1 83 ? 11.247 8.504 12.029 1.00 67.56 83 ARG A O 1
ATOM 615 N N . ARG A 1 84 ? 13.211 7.394 12.124 1.00 68.25 84 ARG A N 1
ATOM 616 C CA . ARG A 1 84 ? 12.830 6.524 13.252 1.00 68.25 84 ARG A CA 1
ATOM 617 C C . ARG A 1 84 ? 12.551 7.331 14.511 1.00 68.25 84 ARG A C 1
ATOM 619 O O . ARG A 1 84 ? 11.557 7.068 15.179 1.00 68.25 84 ARG A O 1
ATOM 626 N N . ASP A 1 85 ? 13.373 8.337 14.791 1.00 68.44 85 ASP A N 1
ATOM 627 C CA . ASP A 1 85 ? 13.196 9.221 15.943 1.00 68.44 85 ASP A CA 1
ATOM 628 C C . ASP A 1 85 ? 11.883 10.015 15.826 1.00 68.44 85 ASP A C 1
ATOM 630 O O . ASP A 1 85 ? 11.104 10.070 16.778 1.00 68.44 85 ASP A O 1
ATOM 634 N N . GLY A 1 86 ? 11.584 10.562 14.640 1.00 70.81 86 GLY A N 1
ATOM 635 C CA . GLY A 1 86 ? 10.326 11.268 14.379 1.00 70.81 86 GLY A CA 1
ATOM 636 C C . GLY A 1 86 ? 9.087 10.376 14.516 1.00 70.81 86 GLY A C 1
ATOM 637 O O . GLY A 1 86 ? 8.094 10.779 15.122 1.00 70.81 86 GLY A O 1
ATOM 638 N N . GLN A 1 87 ? 9.144 9.141 14.015 1.00 75.69 87 GLN A N 1
ATOM 639 C CA . GLN A 1 87 ? 8.050 8.178 14.173 1.00 75.69 87 GLN A CA 1
ATOM 640 C C . GLN A 1 87 ? 7.890 7.685 15.608 1.00 75.69 87 GLN A C 1
ATOM 642 O O . GLN A 1 87 ? 6.762 7.502 16.057 1.00 75.69 87 GLN A O 1
ATOM 647 N N . SER A 1 88 ? 8.990 7.494 16.338 1.00 73.50 88 SER A N 1
ATOM 648 C CA . SER A 1 88 ? 8.933 7.143 17.756 1.00 73.50 88 SER A CA 1
ATOM 649 C C . SER A 1 88 ? 8.285 8.265 18.563 1.00 73.50 88 SER A C 1
ATOM 651 O O . SER A 1 88 ? 7.452 7.983 19.417 1.00 73.50 88 SER A O 1
ATOM 653 N N . ALA A 1 89 ? 8.609 9.528 18.268 1.00 73.12 89 ALA A N 1
ATOM 654 C CA . ALA A 1 89 ? 7.979 10.676 18.913 1.00 73.12 89 ALA A CA 1
ATOM 655 C C . ALA A 1 89 ? 6.476 10.768 18.596 1.00 73.12 89 ALA A C 1
ATOM 657 O O . ALA A 1 89 ? 5.676 11.020 19.497 1.00 73.12 89 ALA A O 1
ATOM 658 N N . LEU A 1 90 ? 6.082 10.513 17.342 1.00 79.69 90 LEU A N 1
ATOM 659 C CA . LEU A 1 90 ? 4.670 10.451 16.955 1.00 79.69 90 LEU A CA 1
ATOM 660 C C . LEU A 1 90 ? 3.940 9.321 17.694 1.00 79.69 90 LEU A C 1
ATOM 662 O O . LEU A 1 90 ? 2.873 9.554 18.253 1.00 79.69 90 LEU A O 1
ATOM 666 N N . ALA A 1 91 ? 4.524 8.121 17.731 1.00 80.38 91 ALA A N 1
ATOM 667 C CA . ALA A 1 91 ? 3.955 6.975 18.431 1.00 80.38 91 ALA A CA 1
ATOM 668 C C . ALA A 1 91 ? 3.760 7.269 19.925 1.00 80.38 91 ALA A C 1
ATOM 670 O O . ALA A 1 91 ? 2.666 7.060 20.439 1.00 80.38 91 ALA A O 1
ATOM 671 N N . SER A 1 92 ? 4.774 7.823 20.599 1.00 78.12 92 SER A N 1
ATOM 672 C CA . SER A 1 92 ? 4.666 8.234 22.004 1.00 78.12 92 SER A CA 1
ATOM 673 C C . SER A 1 92 ? 3.562 9.271 22.213 1.00 78.12 92 SER A C 1
ATOM 675 O O . SER A 1 92 ? 2.725 9.090 23.090 1.00 78.12 92 SER A O 1
ATOM 677 N N . SER A 1 93 ? 3.496 10.307 21.369 1.00 84.00 93 SER A N 1
ATOM 678 C CA . SER A 1 93 ? 2.469 11.350 21.481 1.00 84.00 93 SER A CA 1
ATOM 679 C C . SER A 1 93 ? 1.050 10.813 21.282 1.00 84.00 93 SER A C 1
ATOM 681 O O . SER A 1 93 ? 0.139 11.244 21.985 1.00 84.00 93 SER A O 1
ATOM 683 N N . VAL A 1 94 ? 0.844 9.900 20.327 1.00 87.19 94 VAL A N 1
ATOM 684 C CA . VAL A 1 94 ? -0.470 9.286 20.076 1.00 87.19 94 VAL A CA 1
ATOM 685 C C . VAL A 1 94 ? -0.852 8.367 21.233 1.00 87.19 94 VAL A C 1
ATOM 687 O O . VAL A 1 94 ? -1.966 8.467 21.738 1.00 87.19 94 VAL A O 1
ATOM 690 N N . THR A 1 95 ? 0.065 7.523 21.710 1.00 86.56 95 THR A N 1
ATOM 691 C CA . THR A 1 95 ? -0.196 6.635 22.852 1.00 86.56 95 THR A CA 1
ATOM 692 C C . THR A 1 95 ? -0.531 7.424 24.120 1.00 86.56 95 THR A C 1
ATOM 694 O O . THR A 1 95 ? -1.522 7.117 24.780 1.00 86.56 95 THR A O 1
ATOM 697 N N . GLU A 1 96 ? 0.234 8.472 24.440 1.00 82.69 96 GLU A N 1
ATOM 698 C CA . GLU A 1 96 ? -0.035 9.346 25.590 1.00 82.69 96 GLU A CA 1
ATOM 699 C C . GLU A 1 96 ? -1.373 10.088 25.445 1.00 82.69 96 GLU A C 1
ATOM 701 O O . GLU A 1 96 ? -2.160 10.146 26.392 1.00 82.69 96 GLU A O 1
ATOM 706 N N . GLY A 1 97 ? -1.671 10.607 24.249 1.00 85.88 97 GLY A N 1
ATOM 707 C CA . GLY A 1 97 ? -2.934 11.289 23.961 1.00 85.88 97 GLY A CA 1
ATOM 708 C C . GLY A 1 97 ? -4.155 10.372 24.077 1.00 85.88 97 GLY A C 1
ATOM 709 O O . GLY A 1 97 ? -5.178 10.763 24.646 1.00 85.88 97 GLY A O 1
ATOM 710 N N . LEU A 1 98 ? -4.053 9.131 23.594 1.00 89.75 98 LEU A N 1
ATOM 711 C CA . LEU A 1 98 ? -5.122 8.135 23.703 1.00 89.75 98 LEU A CA 1
ATOM 712 C C . LEU A 1 98 ? -5.336 7.679 25.148 1.00 89.75 98 LEU A C 1
ATOM 714 O O . LEU A 1 98 ? -6.483 7.590 25.582 1.00 89.75 98 LEU A O 1
ATOM 718 N N . ALA A 1 99 ? -4.256 7.471 25.905 1.00 83.56 99 ALA A N 1
ATOM 719 C CA . ALA A 1 99 ? -4.337 7.125 27.322 1.00 83.56 99 ALA A CA 1
ATOM 720 C C . ALA A 1 99 ? -4.995 8.240 28.154 1.00 83.56 99 ALA A C 1
ATOM 722 O O . ALA A 1 99 ? -5.778 7.961 29.058 1.00 83.56 99 ALA A O 1
ATOM 723 N N . TYR A 1 100 ? -4.711 9.509 27.842 1.00 86.44 100 TYR A N 1
ATOM 724 C CA . TYR A 1 100 ? -5.311 10.643 28.548 1.00 86.44 100 TYR A CA 1
ATOM 725 C C . TYR A 1 100 ? -6.780 10.882 28.169 1.00 86.44 100 TYR A C 1
ATOM 727 O O . TYR A 1 100 ? -7.595 11.237 29.020 1.00 86.44 100 TYR A O 1
ATOM 735 N N . SER A 1 101 ? -7.127 10.714 26.892 1.00 89.69 101 SER A N 1
ATOM 736 C CA . SER A 1 101 ? -8.472 11.013 26.381 1.00 89.69 101 SER A CA 1
ATOM 737 C C . SER A 1 101 ? -9.504 9.914 26.646 1.00 89.69 101 SER A C 1
ATOM 739 O O . SER A 1 101 ? -10.703 10.180 26.543 1.00 89.69 101 SER A O 1
ATOM 741 N N . GLY A 1 102 ? -9.069 8.689 26.961 1.00 88.81 102 GLY A N 1
ATOM 742 C CA . GLY A 1 102 ? -9.960 7.534 27.111 1.00 88.81 102 GLY A CA 1
ATOM 743 C C . GLY A 1 102 ? -10.673 7.152 25.807 1.00 88.81 102 GLY A C 1
ATOM 744 O O . GLY A 1 102 ? -11.771 6.588 25.818 1.00 88.81 102 GLY A O 1
ATOM 745 N N . LYS A 1 103 ? -10.106 7.548 24.657 1.00 92.38 103 LYS A N 1
ATOM 746 C CA . LYS A 1 103 ? -10.676 7.265 23.333 1.00 92.38 103 LYS A CA 1
ATOM 747 C C . LYS A 1 103 ? -10.593 5.787 22.976 1.00 92.38 103 LYS A C 1
ATOM 749 O O . LYS A 1 103 ? -11.473 5.290 22.281 1.00 92.38 103 LYS A O 1
ATOM 754 N N . TRP A 1 104 ? -9.571 5.084 23.463 1.00 93.81 104 TRP A N 1
ATOM 755 C CA . TRP A 1 104 ? -9.408 3.658 23.196 1.00 93.81 104 TRP A CA 1
ATOM 756 C C . TRP A 1 104 ? -10.613 2.857 23.702 1.00 93.81 104 TRP A C 1
ATOM 758 O O . TRP A 1 104 ? -11.218 2.103 22.944 1.00 93.81 104 TRP A O 1
ATOM 768 N N . GLU A 1 105 ? -11.035 3.099 24.942 1.00 93.12 105 GLU A N 1
ATOM 769 C CA . GLU A 1 105 ? -12.186 2.439 25.559 1.00 93.12 105 GLU A CA 1
ATOM 770 C C . GLU A 1 105 ? -13.492 2.778 24.827 1.00 93.12 105 GLU A C 1
ATOM 772 O O . GLU A 1 105 ? -14.369 1.926 24.681 1.00 93.12 105 GLU A O 1
ATOM 777 N N . GLN A 1 106 ? -13.623 4.010 24.326 1.00 92.81 106 GLN A N 1
ATOM 778 C CA . GLN A 1 106 ? -14.768 4.415 23.503 1.00 92.81 106 GLN A CA 1
ATOM 779 C C . GLN A 1 106 ? -14.786 3.661 22.170 1.00 92.81 106 GLN A C 1
ATOM 781 O O . GLN A 1 106 ? -15.828 3.148 21.763 1.00 92.81 106 GLN A O 1
ATOM 786 N N . TRP A 1 107 ? -13.637 3.536 21.503 1.00 95.75 107 TRP A N 1
ATOM 787 C CA . TRP A 1 107 ? -13.528 2.779 20.259 1.00 95.75 107 TRP A CA 1
ATOM 788 C C . TRP A 1 107 ? -13.836 1.297 20.456 1.00 95.75 107 TRP A C 1
ATOM 790 O O . TRP A 1 107 ? -14.500 0.712 19.607 1.00 95.75 107 TRP A O 1
ATOM 800 N N . GLN A 1 108 ? -13.441 0.697 21.580 1.00 95.06 108 GLN A N 1
ATOM 801 C CA . GLN A 1 108 ? -13.774 -0.697 21.893 1.00 95.06 108 GLN A CA 1
ATOM 802 C C . GLN A 1 108 ? -15.279 -0.950 22.036 1.00 95.06 108 GLN A C 1
ATOM 804 O O . GLN A 1 108 ? -15.749 -2.036 21.702 1.00 95.06 108 GLN A O 1
ATOM 809 N N . GLN A 1 109 ? -16.046 0.039 22.505 1.00 92.81 109 GLN A N 1
ATOM 810 C CA . GLN A 1 109 ? -17.508 -0.070 22.591 1.00 92.81 109 GLN A CA 1
ATOM 811 C C . GLN A 1 109 ? -18.172 -0.053 21.212 1.00 92.81 109 GLN A C 1
ATOM 813 O O . GLN A 1 109 ? -19.208 -0.688 21.018 1.00 92.81 109 GLN A O 1
ATOM 818 N N . VAL A 1 110 ? -17.588 0.687 20.268 1.00 92.56 110 VAL A N 1
ATOM 819 C CA . VAL A 1 110 ? -18.116 0.835 18.907 1.00 92.56 110 VAL A CA 1
ATOM 820 C C . VAL A 1 110 ? -17.643 -0.298 18.002 1.00 92.56 110 VAL A C 1
ATOM 822 O O . VAL A 1 110 ? -18.409 -0.769 17.166 1.00 92.56 110 VAL A O 1
ATOM 825 N N . GLU A 1 111 ? -16.402 -0.752 18.174 1.00 92.44 111 GLU A N 1
ATOM 826 C CA . GLU A 1 111 ? -15.743 -1.671 17.260 1.00 92.44 111 GLU A CA 1
ATOM 827 C C . GLU A 1 111 ? -15.227 -2.929 17.988 1.00 92.44 111 GLU A C 1
ATOM 829 O O . GLU A 1 111 ? -14.113 -2.937 18.524 1.00 92.44 111 GLU A O 1
ATOM 834 N N . PRO A 1 112 ? -16.002 -4.037 17.975 1.00 90.31 112 PRO A N 1
ATOM 835 C CA . PRO A 1 112 ? -15.710 -5.246 18.753 1.00 90.31 112 PRO A CA 1
ATOM 836 C C . PRO A 1 112 ? -14.359 -5.897 18.446 1.00 90.31 112 PRO A C 1
ATOM 838 O O . PRO A 1 112 ? -13.788 -6.576 19.296 1.00 90.31 112 PRO A O 1
ATOM 841 N N . ARG A 1 113 ? -13.818 -5.673 17.241 1.00 90.25 113 ARG A N 1
ATOM 842 C CA . ARG A 1 113 ? -12.485 -6.151 16.835 1.00 90.25 113 ARG A CA 1
ATOM 843 C C . ARG A 1 113 ? -11.351 -5.603 17.714 1.00 90.25 113 ARG A C 1
ATOM 845 O O . ARG A 1 113 ? -10.269 -6.175 17.708 1.00 90.25 113 ARG A O 1
ATOM 852 N N . LEU A 1 114 ? -11.584 -4.522 18.462 1.00 92.56 114 LEU A N 1
ATOM 853 C CA . LEU A 1 114 ? -10.605 -3.921 19.375 1.00 92.56 114 LEU A CA 1
ATOM 854 C C . LEU A 1 114 ? -10.673 -4.484 20.805 1.00 92.56 114 LEU A C 1
ATOM 856 O O . LEU A 1 114 ? -9.797 -4.192 21.618 1.00 92.56 114 LEU A O 1
ATOM 860 N N . ALA A 1 115 ? -11.689 -5.288 21.137 1.00 88.81 115 ALA A N 1
ATOM 861 C CA . ALA A 1 115 ? -11.934 -5.754 22.505 1.00 88.81 115 ALA A CA 1
ATOM 862 C C . ALA A 1 115 ? -10.828 -6.672 23.064 1.00 88.81 115 ALA A C 1
ATOM 864 O O . ALA A 1 115 ? -10.714 -6.817 24.277 1.00 88.81 115 ALA A O 1
ATOM 865 N N . GLY A 1 116 ? -10.009 -7.277 22.197 1.00 88.38 116 GLY A N 1
ATOM 866 C CA . GLY A 1 116 ? -8.907 -8.163 22.590 1.00 88.38 116 GLY A CA 1
ATOM 867 C C . GLY A 1 116 ? -7.665 -7.459 23.150 1.00 88.38 116 GLY A C 1
ATOM 868 O O . GLY A 1 116 ? -6.738 -8.141 23.564 1.00 88.38 116 GLY A O 1
ATOM 869 N N . PHE A 1 117 ? -7.631 -6.123 23.165 1.00 92.38 117 PHE A N 1
ATOM 870 C CA . PHE A 1 117 ? -6.448 -5.339 23.534 1.00 92.38 117 PHE A CA 1
ATOM 871 C C . PHE A 1 117 ? -6.800 -4.310 24.609 1.00 92.38 117 PHE A C 1
ATOM 873 O O . PHE A 1 117 ? -7.618 -3.425 24.372 1.00 92.38 117 PHE A O 1
ATOM 880 N N . ALA A 1 118 ? -6.166 -4.364 25.776 1.00 90.81 118 ALA A N 1
ATOM 881 C CA . ALA A 1 118 ? -6.436 -3.447 26.882 1.00 90.81 118 ALA A CA 1
ATOM 882 C C . ALA A 1 118 ? -6.030 -1.997 26.573 1.00 90.81 118 ALA A C 1
ATOM 884 O O . ALA A 1 118 ? -6.563 -1.069 27.174 1.00 90.81 118 ALA A O 1
ATOM 885 N N . SER A 1 119 ? -5.093 -1.786 25.645 1.00 92.50 119 SER A N 1
ATOM 886 C CA . SER A 1 119 ? -4.637 -0.451 25.251 1.00 92.50 119 SER A CA 1
ATOM 887 C C . SER A 1 119 ? -4.109 -0.409 23.817 1.00 92.50 119 SER A C 1
ATOM 889 O O . SER A 1 119 ? -3.760 -1.435 23.227 1.00 92.50 119 SER A O 1
ATOM 891 N N . PHE A 1 120 ? -3.972 0.803 23.274 1.00 93.50 120 PHE A N 1
ATOM 892 C CA . PHE A 1 120 ? -3.311 1.009 21.986 1.00 93.50 120 PHE A CA 1
ATOM 893 C C . PHE A 1 120 ? -1.834 0.573 21.998 1.00 93.50 120 PHE A C 1
ATOM 895 O O . PHE A 1 120 ? -1.330 0.080 20.989 1.00 93.50 120 PHE A O 1
ATOM 902 N N . ASP A 1 121 ? -1.138 0.707 23.133 1.00 91.19 121 ASP A N 1
ATOM 903 C CA . ASP A 1 121 ? 0.256 0.263 23.257 1.00 91.19 121 ASP A CA 1
ATOM 904 C C . ASP A 1 121 ? 0.376 -1.264 23.143 1.00 91.19 121 ASP A C 1
ATOM 906 O O . ASP A 1 121 ? 1.248 -1.778 22.439 1.00 91.19 121 ASP A O 1
ATOM 910 N N . GLU A 1 122 ? -0.568 -1.997 23.738 1.00 91.75 122 GLU A N 1
ATOM 911 C CA . GLU A 1 122 ? -0.651 -3.452 23.600 1.00 91.75 122 GLU A CA 1
ATOM 912 C C . GLU A 1 122 ? -0.917 -3.867 22.148 1.00 91.75 122 GLU A C 1
ATOM 914 O O . GLU A 1 122 ? -0.251 -4.767 21.632 1.00 91.75 122 GLU A O 1
ATOM 919 N N . ALA A 1 123 ? -1.816 -3.160 21.454 1.00 91.44 123 ALA A N 1
ATOM 920 C CA . ALA A 1 123 ? -2.057 -3.371 20.030 1.00 91.44 123 ALA A CA 1
ATOM 921 C C . ALA A 1 123 ? -0.801 -3.087 19.184 1.00 91.44 123 ALA A C 1
ATOM 923 O O . ALA A 1 123 ? -0.483 -3.849 18.269 1.00 91.44 123 ALA A O 1
ATOM 924 N N . CYS A 1 124 ? -0.032 -2.044 19.515 1.00 89.31 124 CYS A N 1
ATOM 925 C CA . CYS A 1 124 ? 1.256 -1.765 18.877 1.00 89.31 124 CYS A CA 1
ATOM 926 C C . CYS A 1 124 ? 2.274 -2.882 19.130 1.00 89.31 124 CYS A C 1
ATOM 928 O O . CYS A 1 124 ? 2.991 -3.288 18.214 1.00 89.31 124 CYS A O 1
ATOM 930 N N . ALA A 1 125 ? 2.353 -3.394 20.358 1.00 87.94 125 ALA A N 1
ATOM 931 C CA . ALA A 1 125 ? 3.251 -4.487 20.706 1.00 87.94 125 ALA A CA 1
ATOM 932 C C . ALA A 1 125 ? 2.881 -5.785 19.968 1.00 87.94 125 ALA A C 1
ATOM 934 O O . ALA A 1 125 ? 3.765 -6.427 19.398 1.00 87.94 125 ALA A O 1
ATOM 935 N N . ALA A 1 126 ? 1.593 -6.129 19.911 1.00 87.56 126 ALA A N 1
ATOM 936 C CA . ALA A 1 126 ? 1.090 -7.276 19.156 1.00 87.56 126 ALA A CA 1
ATOM 937 C C . ALA A 1 126 ? 1.348 -7.137 17.653 1.00 87.56 126 ALA A C 1
ATOM 939 O O . ALA A 1 126 ? 1.808 -8.074 17.001 1.00 87.56 126 ALA A O 1
ATOM 940 N N . TRP A 1 127 ? 1.157 -5.935 17.106 1.00 87.00 127 TRP A N 1
ATOM 941 C CA . TRP A 1 127 ? 1.471 -5.650 15.711 1.00 87.00 127 TRP A CA 1
ATOM 942 C C . TRP A 1 127 ? 2.958 -5.834 15.391 1.00 87.00 127 TRP A C 1
ATOM 944 O O . TRP A 1 127 ? 3.287 -6.390 14.341 1.00 87.00 127 TRP A O 1
ATOM 954 N N . ARG A 1 128 ? 3.870 -5.418 16.282 1.00 83.19 128 ARG A N 1
ATOM 955 C CA . ARG A 1 128 ? 5.321 -5.649 16.115 1.00 83.19 128 ARG A CA 1
ATOM 956 C C . ARG A 1 128 ? 5.675 -7.136 16.146 1.00 83.19 128 ARG A C 1
ATOM 958 O O . ARG A 1 128 ? 6.530 -7.559 15.375 1.00 83.19 128 ARG A O 1
ATOM 965 N N . ARG A 1 129 ? 5.008 -7.923 16.997 1.00 83.81 129 ARG A N 1
ATOM 966 C CA . ARG A 1 129 ? 5.185 -9.385 17.073 1.00 83.81 129 ARG A CA 1
ATOM 967 C C . ARG A 1 129 ? 4.533 -10.150 15.921 1.00 83.81 129 ARG A C 1
ATOM 969 O O . ARG A 1 129 ? 4.943 -11.274 15.666 1.00 83.81 129 ARG A O 1
ATOM 976 N N . ARG A 1 130 ? 3.606 -9.512 15.193 1.00 79.75 130 ARG A N 1
ATOM 977 C CA . ARG A 1 130 ? 2.799 -10.111 14.113 1.00 79.75 130 ARG A CA 1
ATOM 978 C C . ARG A 1 130 ? 1.845 -11.191 14.621 1.00 79.75 130 ARG A C 1
ATOM 980 O O . ARG A 1 130 ? 1.655 -12.205 13.961 1.00 79.75 130 ARG A O 1
ATOM 987 N N . ASP A 1 131 ? 1.233 -10.946 15.774 1.00 79.38 131 ASP A N 1
ATOM 988 C CA . ASP A 1 131 ? 0.202 -11.833 16.314 1.00 79.38 131 ASP A CA 1
ATOM 989 C C . ASP A 1 131 ? -1.010 -11.851 15.354 1.00 79.38 131 ASP A C 1
ATOM 991 O O . ASP A 1 131 ? -1.422 -10.799 14.863 1.00 79.38 131 ASP A O 1
ATOM 995 N N . ASP A 1 132 ? -1.613 -13.009 15.074 1.00 76.06 132 ASP A N 1
ATOM 996 C CA . ASP A 1 132 ? -2.710 -13.117 14.089 1.00 76.06 132 ASP A CA 1
ATOM 997 C C . ASP A 1 132 ? -3.908 -12.198 14.414 1.00 76.06 132 ASP A C 1
ATOM 999 O O . ASP A 1 132 ? -4.551 -11.632 13.521 1.00 76.06 132 ASP A O 1
ATOM 1003 N N . ASP A 1 133 ? -4.144 -11.957 15.704 1.00 79.19 133 ASP A N 1
ATOM 1004 C CA . ASP A 1 133 ? -5.214 -11.098 16.215 1.00 79.19 133 ASP A CA 1
ATOM 1005 C C . ASP A 1 133 ? -4.965 -9.594 15.982 1.00 79.19 133 ASP A C 1
ATOM 1007 O O . ASP A 1 133 ? -5.872 -8.776 16.147 1.00 79.19 133 ASP A O 1
ATOM 1011 N N . CYS A 1 134 ? -3.758 -9.193 15.562 1.00 83.69 134 CYS A N 1
ATOM 1012 C CA . CYS A 1 134 ? -3.409 -7.788 15.330 1.00 83.69 134 CYS A CA 1
ATOM 1013 C C . CYS A 1 134 ? -3.907 -7.256 13.972 1.00 83.69 134 CYS A C 1
ATOM 1015 O O . CYS A 1 134 ? -4.098 -6.050 13.794 1.00 83.69 134 CYS A O 1
ATOM 1017 N N . TYR A 1 135 ? -4.146 -8.133 12.991 1.00 84.06 135 TYR A N 1
ATOM 1018 C CA . TYR A 1 135 ? -4.531 -7.726 11.636 1.00 84.06 135 TYR A CA 1
ATOM 1019 C C . TYR A 1 135 ? -5.938 -7.106 11.546 1.00 84.06 135 TYR A C 1
ATOM 1021 O O . TYR A 1 135 ? -6.101 -6.095 10.850 1.00 84.06 135 TYR A O 1
ATOM 1029 N N . PRO A 1 136 ? -6.957 -7.631 12.257 1.00 89.38 136 PRO A N 1
ATOM 1030 C CA . PRO A 1 136 ? -8.265 -6.987 12.360 1.00 89.38 136 PRO A CA 1
ATOM 1031 C C . PRO A 1 136 ? -8.231 -5.587 12.995 1.00 89.38 136 PRO A C 1
ATOM 1033 O O . PRO A 1 136 ? -9.087 -4.766 12.665 1.00 89.38 136 PRO A O 1
ATOM 1036 N N . VAL A 1 137 ? -7.248 -5.282 13.855 1.00 92.19 137 VAL A N 1
ATOM 1037 C CA . VAL A 1 137 ? -7.130 -3.979 14.542 1.00 92.19 137 VAL A CA 1
ATOM 1038 C C . VAL A 1 137 ? -6.907 -2.842 13.553 1.00 92.19 137 VAL A C 1
ATOM 1040 O O . VAL A 1 137 ? -7.576 -1.814 13.625 1.00 92.19 137 VAL A O 1
ATOM 1043 N N . VAL A 1 138 ? -6.014 -3.029 12.577 1.00 92.38 138 VAL A N 1
ATOM 1044 C CA . VAL A 1 138 ? -5.759 -2.009 11.547 1.00 92.38 138 VAL A CA 1
ATOM 1045 C C . VAL A 1 138 ? -7.020 -1.736 10.736 1.00 92.38 138 VAL A C 1
ATOM 1047 O O . VAL A 1 138 ? -7.329 -0.584 10.438 1.00 92.38 138 VAL A O 1
ATOM 1050 N N . ALA A 1 139 ? -7.775 -2.784 10.402 1.00 92.19 139 ALA A N 1
ATOM 1051 C CA . ALA A 1 139 ? -9.044 -2.640 9.706 1.00 92.19 139 ALA A CA 1
ATOM 1052 C C . ALA A 1 139 ? -10.058 -1.847 10.542 1.00 92.19 139 ALA A C 1
ATOM 1054 O O . ALA A 1 139 ? -10.619 -0.877 10.043 1.00 92.19 139 ALA A O 1
ATOM 1055 N N . ALA A 1 140 ? -10.238 -2.217 11.810 1.00 93.88 140 ALA A N 1
ATOM 1056 C CA . ALA A 1 140 ? -11.122 -1.552 12.764 1.00 93.88 140 ALA A CA 1
ATOM 1057 C C . ALA A 1 140 ? -10.810 -0.056 12.924 1.00 93.88 140 ALA A C 1
ATOM 1059 O O . ALA A 1 140 ? -11.681 0.789 12.722 1.00 93.88 140 ALA A O 1
ATOM 1060 N N . LEU A 1 141 ? -9.549 0.286 13.193 1.00 95.06 141 LEU A N 1
ATOM 1061 C CA . LEU A 1 141 ? -9.118 1.679 13.325 1.00 95.06 141 LEU A CA 1
ATOM 1062 C C . LEU A 1 141 ? -9.249 2.450 12.004 1.00 95.06 141 LEU A C 1
ATOM 1064 O O . LEU A 1 141 ? -9.575 3.634 12.009 1.00 95.06 141 LEU A O 1
ATOM 1068 N N . THR A 1 142 ? -9.078 1.782 10.859 1.00 95.12 142 THR A N 1
ATOM 1069 C CA 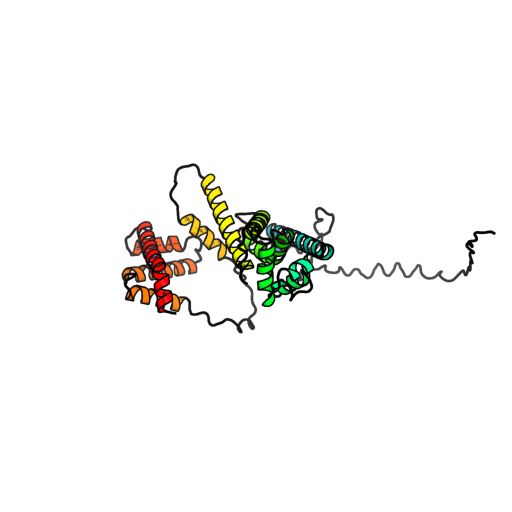. THR A 1 142 ? -9.313 2.409 9.550 1.00 95.12 142 THR A CA 1
ATOM 1070 C C . THR A 1 142 ? -10.792 2.733 9.336 1.00 95.12 142 THR A C 1
ATOM 1072 O O . THR A 1 142 ? -11.100 3.796 8.804 1.00 95.12 142 THR A O 1
ATOM 1075 N N . VAL A 1 143 ? -11.718 1.869 9.774 1.00 94.31 143 VAL A N 1
ATOM 1076 C CA . VAL A 1 143 ? -13.159 2.180 9.743 1.00 94.31 143 VAL A CA 1
ATOM 1077 C C . VAL A 1 143 ? -13.439 3.442 10.551 1.00 94.31 143 VAL A C 1
ATOM 1079 O O . VAL A 1 143 ? -14.041 4.380 10.026 1.00 94.31 143 VAL A O 1
ATOM 1082 N N . LEU A 1 144 ? -12.944 3.491 11.787 1.00 95.12 144 LEU A N 1
ATOM 1083 C CA . LEU A 1 144 ? -13.120 4.632 12.685 1.00 95.12 144 LEU A CA 1
ATOM 1084 C C . LEU A 1 144 ? -12.506 5.918 12.116 1.00 95.12 144 LEU A C 1
ATOM 1086 O O . LEU A 1 144 ? -13.132 6.968 12.201 1.00 95.12 144 LEU A O 1
ATOM 1090 N N . GLY A 1 145 ? -11.335 5.843 11.478 1.00 93.31 145 GLY A N 1
ATOM 1091 C CA . GLY A 1 145 ? -10.648 7.018 10.934 1.00 93.31 145 GLY A CA 1
ATOM 1092 C C . GLY A 1 145 ? -11.107 7.476 9.547 1.00 93.31 145 GLY A C 1
ATOM 1093 O O . GLY A 1 145 ? -10.874 8.626 9.166 1.00 93.31 145 GLY A O 1
ATOM 1094 N N . SER A 1 146 ? -11.750 6.606 8.764 1.00 95.44 146 SER A N 1
ATOM 1095 C CA . SER A 1 146 ? -12.194 6.927 7.403 1.00 95.44 146 SER A CA 1
ATOM 1096 C C . SER A 1 146 ? -13.352 7.931 7.387 1.00 95.44 146 SER A C 1
ATOM 1098 O O . SER A 1 146 ? -14.257 7.854 8.216 1.00 95.44 146 SER A O 1
ATOM 1100 N N . ARG A 1 147 ? -13.405 8.810 6.373 1.00 93.69 147 ARG A N 1
ATOM 1101 C CA . ARG A 1 147 ? -14.499 9.797 6.206 1.00 93.69 147 ARG A CA 1
ATOM 1102 C C . ARG A 1 147 ? -15.874 9.159 6.006 1.00 93.69 147 ARG A C 1
ATOM 1104 O O . ARG A 1 147 ? -16.895 9.813 6.172 1.00 93.69 147 ARG A O 1
ATOM 1111 N N . ARG A 1 148 ? -15.899 7.906 5.546 1.00 88.31 148 ARG A N 1
ATOM 1112 C CA . ARG A 1 148 ? -17.128 7.133 5.311 1.00 88.31 148 ARG A CA 1
ATOM 1113 C C . ARG A 1 148 ? -17.531 6.272 6.507 1.00 88.31 148 ARG A C 1
ATOM 1115 O O . ARG A 1 148 ? -18.608 5.687 6.472 1.00 88.31 148 ARG A O 1
ATOM 1122 N N . GLY A 1 149 ? -16.662 6.162 7.509 1.00 89.50 149 GLY A N 1
ATOM 1123 C CA . GLY A 1 149 ? -16.928 5.495 8.774 1.00 89.50 149 GLY A CA 1
ATOM 1124 C C . GLY A 1 149 ? -17.085 6.523 9.889 1.00 89.50 149 GLY A C 1
ATOM 1125 O O . GLY A 1 149 ? -18.062 7.266 9.889 1.00 89.50 149 GLY A O 1
ATOM 1126 N N . GLY A 1 150 ? -16.146 6.550 10.837 1.00 89.31 150 GLY A N 1
ATOM 1127 C CA . GLY A 1 150 ? -16.221 7.425 12.017 1.00 89.31 150 GLY A CA 1
ATOM 1128 C C . GLY A 1 150 ? -15.604 8.820 11.857 1.00 89.31 150 GLY A C 1
ATOM 1129 O O . GLY A 1 150 ? -15.869 9.686 12.683 1.00 89.31 150 GLY A O 1
ATOM 1130 N N . ASP A 1 151 ? -14.798 9.039 10.815 1.00 92.06 151 ASP A N 1
ATOM 1131 C CA . ASP A 1 151 ? -14.015 10.259 10.570 1.00 92.06 151 ASP A CA 1
ATOM 1132 C C . ASP A 1 151 ? -13.131 10.724 11.753 1.00 92.06 151 ASP A C 1
ATOM 1134 O O . ASP A 1 151 ? -12.761 11.892 11.824 1.00 92.06 151 ASP A O 1
ATOM 1138 N N . ASP A 1 152 ? -12.744 9.822 12.664 1.00 93.31 152 ASP A N 1
ATOM 1139 C CA . ASP A 1 152 ? -11.912 10.148 13.831 1.00 93.31 152 ASP A CA 1
ATOM 1140 C C . ASP A 1 152 ? -10.432 10.276 13.434 1.00 93.31 152 ASP A C 1
ATOM 1142 O O . ASP A 1 152 ? -9.757 9.296 13.103 1.00 93.31 152 ASP A O 1
ATOM 1146 N N . ASP A 1 153 ? -9.907 11.498 13.467 1.00 91.81 153 ASP A N 1
ATOM 1147 C CA . ASP A 1 153 ? -8.515 11.775 13.109 1.00 91.81 153 ASP A CA 1
ATOM 1148 C C . ASP A 1 153 ? -7.509 11.070 14.032 1.00 91.81 153 ASP A C 1
ATOM 1150 O O . ASP A 1 153 ? -6.454 10.643 13.559 1.00 91.81 153 ASP A O 1
ATOM 1154 N N . ASP A 1 154 ? -7.843 10.843 15.307 1.00 92.19 154 ASP A N 1
ATOM 1155 C CA . ASP A 1 154 ? -6.953 10.117 16.219 1.00 92.19 154 ASP A CA 1
ATOM 1156 C C . ASP A 1 154 ? -6.882 8.628 15.855 1.00 92.19 154 ASP A C 1
ATOM 1158 O O . ASP A 1 154 ? -5.822 8.009 15.964 1.00 92.19 154 ASP A O 1
ATOM 1162 N N . ALA A 1 155 ? -7.974 8.050 15.341 1.00 94.44 155 ALA A N 1
ATOM 1163 C CA . ALA A 1 155 ? -7.971 6.679 14.832 1.00 94.44 155 ALA A CA 1
ATOM 1164 C C . ALA A 1 155 ? -7.136 6.570 13.549 1.00 94.44 155 ALA A C 1
ATOM 1166 O O . ALA A 1 155 ? -6.383 5.611 13.370 1.00 94.44 155 ALA A O 1
ATOM 1167 N N . ALA A 1 156 ? -7.206 7.579 12.675 1.00 93.44 156 ALA A N 1
ATOM 1168 C CA . ALA A 1 156 ? -6.355 7.642 11.491 1.00 93.44 156 ALA A CA 1
ATOM 1169 C C . ALA A 1 156 ? -4.863 7.783 11.856 1.00 93.44 156 ALA A C 1
ATOM 1171 O O . ALA A 1 156 ? -4.022 7.109 11.254 1.00 93.44 156 ALA A O 1
ATOM 1172 N N . LEU A 1 157 ? -4.528 8.588 12.875 1.00 92.56 157 LEU A N 1
ATOM 1173 C CA . LEU A 1 157 ? -3.163 8.698 13.407 1.00 92.56 157 LEU A CA 1
ATOM 1174 C C . LEU A 1 157 ? -2.688 7.370 14.007 1.00 92.56 157 LEU A C 1
ATOM 1176 O O . LEU A 1 157 ? -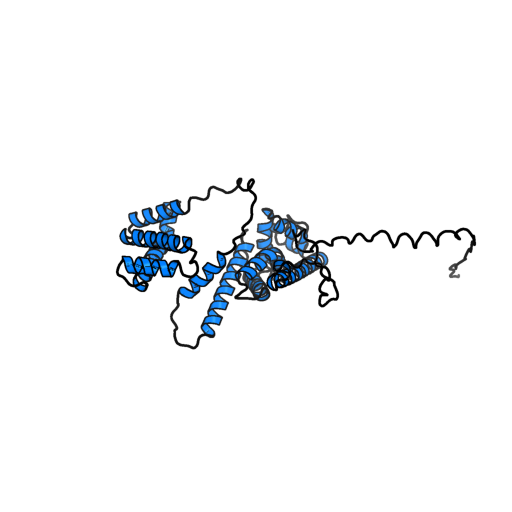1.562 6.947 13.742 1.00 92.56 157 LEU A O 1
ATOM 1180 N N . ALA A 1 158 ? -3.548 6.675 14.753 1.00 93.81 158 ALA A N 1
ATOM 1181 C CA . ALA A 1 158 ? -3.252 5.364 15.323 1.00 93.81 158 ALA A CA 1
ATOM 1182 C C . ALA A 1 158 ? -2.924 4.316 14.239 1.00 93.81 158 ALA A C 1
ATOM 1184 O O . ALA A 1 158 ? 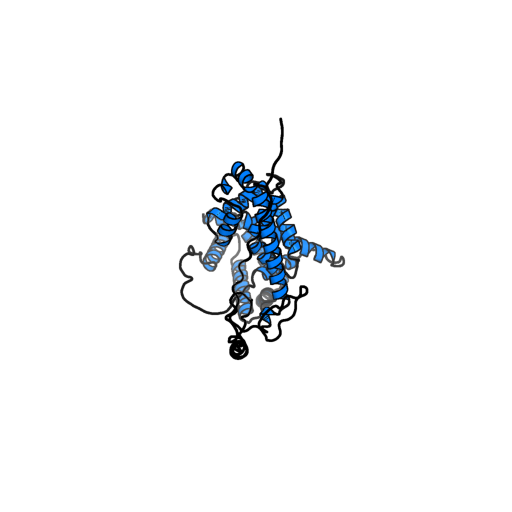-1.951 3.569 14.369 1.00 93.81 158 ALA A O 1
ATOM 1185 N N . VAL A 1 159 ? -3.665 4.300 13.122 1.00 94.50 159 VAL A N 1
ATOM 1186 C CA . VAL A 1 159 ? -3.328 3.452 11.962 1.00 94.50 159 VAL A CA 1
ATOM 1187 C C . VAL A 1 159 ? -1.961 3.823 11.386 1.00 94.50 159 VAL A C 1
ATOM 1189 O O . VAL A 1 159 ? -1.164 2.935 11.085 1.00 94.50 159 VAL A O 1
ATOM 1192 N N . LEU A 1 160 ? -1.662 5.116 11.247 1.00 92.00 160 LEU A N 1
ATOM 1193 C CA . LEU A 1 160 ? -0.379 5.582 10.717 1.00 92.00 160 LEU A CA 1
ATOM 1194 C C . LEU A 1 160 ? 0.802 5.130 11.595 1.00 92.00 160 LEU A C 1
ATOM 1196 O O . LEU A 1 160 ? 1.833 4.707 11.070 1.00 92.00 160 LEU A O 1
ATOM 1200 N N . VAL A 1 161 ? 0.624 5.151 12.920 1.00 90.88 161 VAL A N 1
ATOM 1201 C CA . VAL A 1 161 ? 1.599 4.642 13.897 1.00 90.88 161 VAL A CA 1
ATOM 1202 C C . VAL A 1 161 ? 1.796 3.131 13.758 1.00 90.88 161 VAL A C 1
ATOM 1204 O O . VAL A 1 161 ? 2.938 2.678 13.686 1.00 90.88 161 VAL A O 1
ATOM 1207 N N . LEU A 1 162 ? 0.720 2.343 13.647 1.00 91.56 162 LEU A N 1
ATOM 1208 C CA . LEU A 1 162 ? 0.829 0.894 13.418 1.00 91.56 162 LEU A CA 1
ATOM 1209 C C . LEU A 1 162 ? 1.568 0.590 12.106 1.00 91.56 162 LEU A C 1
ATOM 1211 O O . LEU A 1 162 ? 2.423 -0.293 12.043 1.00 91.56 162 LEU A O 1
ATOM 1215 N N . LEU A 1 163 ? 1.301 1.355 11.049 1.00 91.44 163 LEU A N 1
ATOM 1216 C CA . LEU A 1 163 ? 1.917 1.150 9.739 1.00 91.44 163 LEU A CA 1
ATOM 1217 C C . LEU A 1 163 ? 3.316 1.768 9.592 1.00 91.44 163 LEU A C 1
ATOM 1219 O O . LEU A 1 163 ? 3.880 1.675 8.503 1.00 91.44 163 LEU A O 1
ATOM 1223 N N . ALA A 1 164 ? 3.911 2.338 10.646 1.00 86.19 164 ALA A N 1
ATOM 1224 C CA . ALA A 1 164 ? 5.176 3.079 10.586 1.00 86.19 164 ALA A CA 1
ATOM 1225 C C . ALA A 1 164 ? 6.320 2.323 9.878 1.00 86.19 164 ALA A C 1
ATOM 1227 O O . ALA A 1 164 ? 6.995 2.879 9.009 1.00 86.19 164 ALA A O 1
ATOM 1228 N N . GLU A 1 165 ? 6.502 1.031 10.174 1.00 83.25 165 GLU A N 1
ATOM 1229 C CA . GLU A 1 165 ? 7.507 0.190 9.503 1.00 83.25 165 GLU A CA 1
ATOM 1230 C C . GLU A 1 165 ? 7.218 0.010 8.007 1.00 83.25 165 GLU A C 1
ATOM 1232 O O . GLU A 1 165 ? 8.128 0.040 7.177 1.00 83.25 165 GLU A O 1
ATOM 1237 N N . GLY A 1 166 ? 5.943 -0.159 7.650 1.00 82.44 166 GLY A N 1
ATOM 1238 C CA . GLY A 1 166 ? 5.504 -0.261 6.262 1.00 82.44 166 GLY A CA 1
ATOM 1239 C C . GLY A 1 166 ? 5.685 1.054 5.507 1.00 82.44 166 GLY A C 1
ATOM 1240 O O . GLY A 1 166 ? 6.169 1.045 4.377 1.00 82.44 166 GLY A O 1
ATOM 1241 N N . VAL A 1 167 ? 5.381 2.184 6.151 1.00 84.19 167 VAL A N 1
ATOM 1242 C CA . VAL A 1 167 ? 5.620 3.533 5.622 1.00 84.19 167 VAL A CA 1
ATOM 1243 C C . VAL A 1 167 ? 7.107 3.753 5.360 1.00 84.19 167 VAL A C 1
ATOM 1245 O O . VAL A 1 167 ? 7.464 4.183 4.267 1.00 84.19 167 VAL A O 1
ATOM 1248 N N . ASN A 1 168 ? 7.984 3.395 6.303 1.00 79.75 168 ASN A N 1
ATOM 1249 C CA . ASN A 1 168 ? 9.434 3.500 6.103 1.00 79.75 168 ASN A CA 1
ATOM 1250 C C . ASN A 1 168 ? 9.922 2.621 4.961 1.00 79.75 168 ASN A C 1
ATOM 1252 O O . ASN A 1 168 ? 10.764 3.048 4.180 1.00 79.75 168 ASN A O 1
ATOM 1256 N N . ARG A 1 169 ? 9.383 1.404 4.834 1.00 78.75 169 ARG A N 1
ATOM 1257 C CA . ARG A 1 169 ? 9.739 0.510 3.731 1.00 78.75 169 ARG A CA 1
ATOM 1258 C C . ARG A 1 169 ? 9.338 1.102 2.383 1.00 78.75 169 ARG A C 1
ATOM 1260 O O . ARG A 1 169 ? 10.145 1.081 1.461 1.00 78.75 169 ARG A O 1
ATOM 1267 N N . VAL A 1 170 ? 8.132 1.663 2.272 1.00 77.06 170 VAL A N 1
ATOM 1268 C CA . VAL A 1 170 ? 7.681 2.346 1.048 1.00 77.06 170 VAL A CA 1
ATOM 1269 C C . VAL A 1 170 ? 8.528 3.589 0.774 1.00 77.06 170 VAL A C 1
ATOM 1271 O O . VAL A 1 170 ? 8.944 3.793 -0.360 1.00 77.06 170 VAL A O 1
ATOM 1274 N N . ALA A 1 171 ? 8.843 4.384 1.796 1.00 75.88 171 ALA A N 1
ATOM 1275 C CA . ALA A 1 171 ? 9.702 5.555 1.653 1.00 75.88 171 ALA A CA 1
ATOM 1276 C C . ALA A 1 171 ? 11.137 5.187 1.248 1.00 75.88 171 ALA A C 1
ATOM 1278 O O . ALA A 1 171 ? 11.742 5.898 0.457 1.00 75.88 171 ALA A O 1
ATOM 1279 N N . GLY A 1 172 ? 11.669 4.064 1.737 1.00 70.56 172 GLY A N 1
ATOM 1280 C CA . GLY A 1 172 ? 12.958 3.527 1.302 1.00 70.56 172 GLY A CA 1
ATOM 1281 C C . GLY A 1 172 ? 12.928 3.041 -0.148 1.00 70.56 172 GLY A C 1
ATOM 1282 O O . GLY A 1 172 ? 13.848 3.324 -0.901 1.00 70.56 172 GLY A O 1
ATOM 1283 N N . GLN A 1 173 ? 11.848 2.372 -0.565 1.00 74.25 173 GLN A N 1
ATOM 1284 C CA . GLN A 1 173 ? 11.652 1.939 -1.957 1.00 74.25 173 GLN A CA 1
ATOM 1285 C C . GLN A 1 173 ? 11.467 3.106 -2.934 1.00 74.25 173 GLN A C 1
ATOM 1287 O O . GLN A 1 173 ? 11.733 2.952 -4.120 1.00 74.25 173 GLN A O 1
ATOM 1292 N N . LEU A 1 174 ? 10.968 4.247 -2.453 1.00 72.75 174 LEU A N 1
ATOM 1293 C CA . LEU A 1 174 ? 10.671 5.434 -3.254 1.00 72.75 174 LEU A CA 1
ATOM 1294 C C . LEU A 1 174 ? 11.554 6.630 -2.871 1.00 72.75 174 LEU A C 1
ATOM 1296 O O . LEU A 1 174 ? 11.170 7.771 -3.125 1.00 72.75 174 LEU A O 1
ATOM 1300 N N . SER A 1 175 ? 12.722 6.399 -2.264 1.00 73.56 175 SER A N 1
ATOM 1301 C CA . SER A 1 175 ? 13.565 7.475 -1.719 1.00 73.56 175 SER A CA 1
ATOM 1302 C C . SER A 1 175 ? 14.027 8.475 -2.777 1.00 73.56 175 SER A C 1
ATOM 1304 O O . SER A 1 175 ? 14.274 9.637 -2.466 1.00 73.56 175 SER A O 1
ATOM 1306 N N . ASP A 1 176 ? 14.120 8.022 -4.028 1.00 69.81 176 ASP A N 1
ATOM 1307 C CA . ASP A 1 176 ? 14.518 8.840 -5.175 1.00 69.81 176 ASP A CA 1
ATOM 1308 C C . ASP A 1 176 ? 13.349 9.655 -5.759 1.00 69.81 176 ASP A C 1
ATOM 1310 O O . ASP A 1 176 ? 13.558 10.538 -6.594 1.00 69.81 176 ASP A O 1
ATOM 1314 N N . LEU A 1 177 ? 12.114 9.366 -5.333 1.00 67.50 177 LEU A N 1
ATOM 1315 C CA . LEU A 1 177 ? 10.881 9.914 -5.903 1.00 67.50 177 LEU A CA 1
ATOM 1316 C C . LEU A 1 177 ? 10.100 10.799 -4.928 1.00 67.50 177 LEU A C 1
ATOM 1318 O O . LEU A 1 177 ? 9.450 11.743 -5.377 1.00 67.50 177 LEU A O 1
ATOM 1322 N N . CYS A 1 178 ? 10.126 10.509 -3.626 1.00 68.19 178 CYS A N 1
ATOM 1323 C CA . CYS A 1 178 ? 9.348 11.251 -2.635 1.00 68.19 178 CYS A CA 1
ATOM 1324 C C . CYS A 1 178 ? 9.984 11.240 -1.242 1.00 68.19 178 CYS A C 1
ATOM 1326 O O . CYS A 1 178 ? 10.678 10.296 -0.858 1.00 68.19 178 CYS A O 1
ATOM 1328 N N . GLU A 1 179 ? 9.695 12.277 -0.457 1.00 75.00 179 GLU A N 1
ATOM 1329 C CA . GLU A 1 179 ? 10.102 12.326 0.941 1.00 75.00 179 GLU A CA 1
ATOM 1330 C C . GLU A 1 179 ? 9.180 11.453 1.801 1.00 75.00 179 GLU A C 1
ATOM 1332 O O . GLU A 1 179 ? 8.026 11.176 1.475 1.00 75.00 179 GLU A O 1
ATOM 1337 N N . VAL A 1 180 ? 9.666 11.041 2.970 1.00 74.62 180 VAL A N 1
ATOM 1338 C CA . VAL A 1 180 ? 8.896 10.207 3.912 1.00 74.62 180 VAL A CA 1
ATOM 1339 C C . VAL A 1 180 ? 7.607 10.914 4.349 1.00 74.62 180 VAL A C 1
ATOM 1341 O O . VAL A 1 180 ? 6.589 10.263 4.576 1.00 74.62 180 VAL A O 1
ATOM 1344 N N . GLY A 1 181 ? 7.632 12.251 4.418 1.00 74.50 181 GLY A N 1
ATOM 1345 C CA . GLY A 1 181 ? 6.453 13.076 4.678 1.00 74.50 181 GLY A CA 1
ATOM 1346 C C . GLY A 1 181 ? 5.366 12.930 3.609 1.00 74.50 181 GLY A C 1
ATOM 1347 O O . GLY A 1 181 ? 4.190 12.849 3.960 1.00 74.50 181 GLY A O 1
ATOM 1348 N N . ASP A 1 182 ? 5.739 12.799 2.333 1.00 80.81 182 ASP A N 1
ATOM 1349 C CA . ASP A 1 182 ? 4.790 12.564 1.237 1.00 80.81 182 ASP A CA 1
ATOM 1350 C C . ASP A 1 182 ? 4.138 11.184 1.361 1.00 80.81 182 ASP A C 1
ATOM 1352 O O . ASP A 1 182 ? 2.941 11.024 1.102 1.00 80.81 182 ASP A O 1
ATOM 1356 N N . VAL A 1 183 ? 4.909 10.183 1.805 1.00 81.88 183 VAL A N 1
ATOM 1357 C CA . VAL A 1 183 ? 4.387 8.837 2.070 1.00 81.88 183 VAL A CA 1
ATOM 1358 C C . VAL A 1 183 ? 3.400 8.860 3.231 1.00 81.88 183 VAL A C 1
ATOM 1360 O O . VAL A 1 183 ? 2.294 8.343 3.081 1.00 81.88 183 VAL A O 1
ATOM 1363 N N . HIS A 1 184 ? 3.740 9.511 4.349 1.00 83.38 184 HIS A N 1
ATOM 1364 C CA . HIS A 1 184 ? 2.823 9.691 5.484 1.00 83.38 184 HIS A CA 1
ATOM 1365 C C . HIS A 1 184 ? 1.536 10.401 5.070 1.00 83.38 184 HIS A C 1
ATOM 1367 O O . HIS A 1 184 ? 0.446 9.899 5.341 1.00 83.38 184 HIS A O 1
ATOM 1373 N N . ALA A 1 185 ? 1.649 11.526 4.360 1.00 86.00 185 ALA A N 1
ATOM 1374 C CA . ALA A 1 185 ? 0.499 12.287 3.883 1.00 86.00 185 ALA A CA 1
ATOM 1375 C C . ALA A 1 185 ? -0.369 11.467 2.920 1.00 86.00 185 ALA A C 1
ATOM 1377 O O . ALA A 1 185 ? -1.596 11.520 2.978 1.00 86.00 185 ALA A O 1
ATOM 1378 N N . THR A 1 186 ? 0.248 10.662 2.054 1.00 90.31 186 THR A N 1
ATOM 1379 C CA . THR A 1 186 ? -0.498 9.819 1.117 1.00 90.31 186 THR A CA 1
ATOM 1380 C C . THR A 1 186 ? -1.194 8.664 1.827 1.00 90.31 186 THR A C 1
ATOM 1382 O O . THR A 1 186 ? -2.358 8.399 1.538 1.00 90.31 186 THR A O 1
ATOM 1385 N N . VAL A 1 187 ? -0.529 7.993 2.772 1.00 91.62 187 VAL A N 1
ATOM 1386 C CA . VAL A 1 187 ? -1.141 6.914 3.563 1.00 91.62 187 VAL A CA 1
ATOM 1387 C C . VAL A 1 187 ? -2.288 7.455 4.412 1.00 91.62 187 VAL A C 1
ATOM 1389 O O . VAL A 1 187 ? -3.361 6.857 4.409 1.00 91.62 187 VAL A O 1
ATOM 1392 N N . TRP A 1 188 ? -2.117 8.618 5.046 1.00 93.06 188 TRP A N 1
ATOM 1393 C CA . TRP A 1 188 ? -3.200 9.344 5.716 1.00 93.06 188 TRP A CA 1
ATOM 1394 C C . TRP A 1 188 ? -4.404 9.536 4.790 1.00 93.06 188 TRP A C 1
ATOM 1396 O O . TRP A 1 188 ? -5.536 9.174 5.103 1.00 93.06 188 TRP A O 1
ATOM 1406 N N . GLU A 1 189 ? -4.151 10.048 3.593 1.00 93.69 189 GLU A N 1
ATOM 1407 C CA . GLU A 1 189 ? -5.170 10.302 2.587 1.00 93.69 189 GLU A CA 1
ATOM 1408 C C . GLU A 1 189 ? -5.841 9.018 2.053 1.00 93.69 189 GLU A C 1
ATOM 1410 O O . GLU A 1 189 ? -7.013 9.060 1.657 1.00 93.69 189 GLU A O 1
ATOM 1415 N N . GLU A 1 190 ? -5.147 7.878 2.039 1.00 93.62 190 GLU A N 1
ATOM 1416 C CA . GLU A 1 190 ? -5.742 6.566 1.750 1.00 93.62 190 GLU A CA 1
ATOM 1417 C C . GLU A 1 190 ? -6.600 6.056 2.913 1.00 93.62 190 GLU A C 1
ATOM 1419 O O . GLU A 1 190 ? -7.696 5.557 2.664 1.00 93.62 190 GLU A O 1
ATOM 1424 N N . ILE A 1 191 ? -6.177 6.253 4.166 1.00 93.50 191 ILE A N 1
ATOM 1425 C CA . ILE A 1 191 ? -6.976 5.930 5.361 1.00 93.50 191 ILE A CA 1
ATOM 1426 C C . ILE A 1 191 ? -8.277 6.739 5.349 1.00 93.50 191 ILE A C 1
ATOM 1428 O O . ILE A 1 191 ? -9.366 6.171 5.433 1.00 93.50 191 ILE A O 1
ATOM 1432 N N . LYS A 1 192 ? -8.201 8.061 5.141 1.00 93.38 192 LYS A N 1
ATOM 1433 C CA . LYS A 1 192 ? -9.393 8.926 5.098 1.00 93.38 192 LYS A CA 1
ATOM 1434 C C . LYS A 1 192 ? -10.347 8.568 3.948 1.00 93.38 192 LYS A C 1
ATOM 1436 O O . LYS A 1 192 ? -11.544 8.829 4.061 1.00 93.38 192 LYS A O 1
ATOM 1441 N N . ARG A 1 193 ? -9.852 7.986 2.845 1.00 91.44 193 ARG A N 1
ATOM 1442 C CA . ARG A 1 193 ? -10.664 7.529 1.694 1.00 91.44 193 ARG A CA 1
ATOM 1443 C C . ARG A 1 193 ? -11.111 6.073 1.776 1.00 91.44 193 ARG A C 1
ATOM 1445 O O . ARG A 1 193 ? -11.861 5.645 0.898 1.00 91.44 193 ARG A O 1
ATOM 1452 N N . ALA A 1 194 ? -10.627 5.318 2.753 1.00 90.06 194 ALA A N 1
ATOM 1453 C CA . ALA A 1 194 ? -10.899 3.899 2.860 1.00 90.06 194 ALA A CA 1
ATOM 1454 C C . ALA A 1 194 ? -12.403 3.614 2.954 1.00 90.06 194 ALA A C 1
ATOM 1456 O O . ALA A 1 194 ? -13.173 4.393 3.517 1.00 90.06 194 ALA A O 1
ATOM 1457 N N . GLU A 1 195 ? -12.812 2.474 2.400 1.00 83.00 195 GLU A N 1
ATOM 1458 C CA . GLU A 1 195 ? -14.162 1.964 2.620 1.00 83.00 195 GLU A CA 1
ATOM 1459 C C . GLU A 1 195 ? -14.217 1.239 3.977 1.00 83.00 195 GLU A C 1
ATOM 1461 O O . GLU A 1 195 ? -13.260 0.534 4.317 1.00 83.00 195 GLU A O 1
ATOM 1466 N N . PRO A 1 196 ? -15.344 1.302 4.709 1.00 76.31 196 PRO A N 1
ATOM 1467 C CA . PRO A 1 196 ? -15.510 0.647 6.016 1.00 76.31 196 PRO A CA 1
ATOM 1468 C C . PRO A 1 196 ? -15.332 -0.885 6.020 1.00 76.31 196 PRO A C 1
ATOM 1470 O O . PRO A 1 196 ? -15.232 -1.509 7.068 1.00 76.31 196 PRO A O 1
ATOM 1473 N N . GLN A 1 197 ? -15.310 -1.520 4.852 1.00 76.69 197 GLN A N 1
ATOM 1474 C CA . GLN A 1 197 ? -15.309 -2.978 4.688 1.00 76.69 197 GLN A CA 1
ATOM 1475 C C . GLN A 1 197 ? -13.912 -3.594 4.502 1.00 76.69 197 GLN A C 1
ATOM 1477 O O . GLN A 1 197 ? -13.784 -4.707 3.990 1.00 76.69 197 GLN A O 1
ATOM 1482 N N . LEU A 1 198 ? -12.843 -2.880 4.862 1.00 76.62 198 LEU A N 1
ATOM 1483 C CA . LEU A 1 198 ? -11.498 -3.451 4.808 1.00 76.62 198 LEU A CA 1
ATOM 1484 C C . LEU A 1 198 ? -11.386 -4.649 5.767 1.00 76.62 198 LEU A C 1
ATOM 1486 O O . LEU A 1 198 ? -11.765 -4.567 6.933 1.00 76.62 198 LEU A O 1
ATOM 1490 N N . GLY A 1 199 ? -10.879 -5.774 5.257 1.00 81.06 199 GLY A N 1
ATOM 1491 C CA . GLY A 1 199 ? -10.604 -6.981 6.045 1.00 81.06 199 GLY A CA 1
ATOM 1492 C C . GLY A 1 199 ? -9.192 -6.987 6.635 1.00 81.06 199 GLY A C 1
ATOM 1493 O O . GLY A 1 199 ? -8.483 -5.985 6.595 1.00 81.06 199 GLY A O 1
ATOM 1494 N N . ASN A 1 200 ? -8.724 -8.150 7.091 1.00 82.38 200 ASN A N 1
ATOM 1495 C CA . ASN A 1 200 ? -7.424 -8.334 7.769 1.00 82.38 200 ASN A CA 1
ATOM 1496 C C . ASN A 1 200 ? -6.202 -7.879 6.941 1.00 82.38 200 ASN A C 1
ATOM 1498 O O . ASN A 1 200 ? -5.110 -7.687 7.459 1.00 82.38 200 ASN A O 1
ATOM 1502 N N . ARG A 1 201 ? -6.374 -7.663 5.632 1.00 83.75 201 ARG A N 1
ATOM 1503 C CA . ARG A 1 201 ? -5.334 -7.139 4.733 1.00 83.75 201 ARG A CA 1
ATOM 1504 C C . ARG A 1 201 ? -5.333 -5.608 4.619 1.00 83.75 201 ARG A C 1
ATOM 1506 O O . ARG A 1 201 ? -4.664 -5.083 3.731 1.00 83.75 201 ARG A O 1
ATOM 1513 N N . ALA A 1 202 ? -6.051 -4.893 5.489 1.00 84.31 202 ALA A N 1
ATOM 1514 C CA . ALA A 1 202 ? -6.182 -3.434 5.469 1.00 84.31 202 ALA A CA 1
ATOM 1515 C C . ALA A 1 202 ? -4.828 -2.716 5.397 1.00 84.31 202 ALA A C 1
ATOM 1517 O O . ALA A 1 202 ? -4.620 -1.895 4.507 1.00 84.31 202 ALA A O 1
ATOM 1518 N N . GLY A 1 203 ? -3.876 -3.082 6.262 1.00 83.56 203 GLY A N 1
ATOM 1519 C CA . GLY A 1 203 ? -2.552 -2.453 6.284 1.00 83.56 203 GLY A CA 1
ATOM 1520 C C . GLY A 1 203 ? -1.805 -2.586 4.957 1.00 83.56 203 GLY A C 1
ATOM 1521 O O . GLY A 1 203 ? -1.326 -1.595 4.408 1.00 83.56 203 GLY A O 1
ATOM 1522 N N . ARG A 1 204 ? -1.778 -3.797 4.384 1.00 85.12 204 ARG A N 1
ATOM 1523 C CA . ARG A 1 204 ? -1.170 -4.042 3.067 1.00 85.12 204 ARG A CA 1
ATOM 1524 C C . ARG A 1 204 ? -1.872 -3.244 1.972 1.00 85.12 204 ARG A C 1
ATOM 1526 O O . ARG A 1 204 ? -1.213 -2.597 1.171 1.00 85.12 204 ARG A O 1
ATOM 1533 N N . TYR A 1 205 ? -3.199 -3.270 1.961 1.00 87.56 205 TYR A N 1
ATOM 1534 C CA . TYR A 1 205 ? -4.000 -2.571 0.965 1.00 87.56 205 TYR A CA 1
ATOM 1535 C C . TYR A 1 205 ? -3.742 -1.059 0.952 1.00 87.56 205 TYR A C 1
ATOM 1537 O O . TYR A 1 205 ? -3.567 -0.475 -0.118 1.00 87.56 205 TYR A O 1
ATOM 1545 N N . LEU A 1 206 ? -3.696 -0.435 2.132 1.00 87.88 206 LEU A N 1
ATOM 1546 C CA . LEU A 1 206 ? -3.444 0.998 2.285 1.00 87.88 206 LEU A CA 1
ATOM 1547 C C . LEU A 1 206 ? -2.047 1.377 1.783 1.00 87.88 206 LEU A C 1
ATOM 1549 O O . LEU A 1 206 ? -1.908 2.331 1.018 1.00 87.88 206 LEU A O 1
ATOM 1553 N N . LEU A 1 207 ? -1.026 0.597 2.150 1.00 88.62 207 LEU A N 1
ATOM 1554 C CA . LEU A 1 207 ? 0.355 0.822 1.713 1.00 88.62 207 LEU A CA 1
ATOM 1555 C C . LEU A 1 207 ? 0.524 0.606 0.202 1.00 88.62 207 LEU A C 1
ATOM 1557 O O . LEU A 1 207 ? 1.130 1.443 -0.469 1.00 88.62 207 LEU A O 1
ATOM 1561 N N . ASP A 1 208 ? -0.061 -0.460 -0.354 1.00 86.12 208 ASP A N 1
ATOM 1562 C CA . ASP A 1 208 ? -0.021 -0.743 -1.792 1.00 86.12 208 ASP A CA 1
ATOM 1563 C C . ASP A 1 208 ? -0.704 0.377 -2.592 1.00 86.12 208 ASP A C 1
ATOM 1565 O O . ASP A 1 208 ? -0.183 0.821 -3.620 1.00 86.12 208 ASP A O 1
ATOM 1569 N N . ARG A 1 209 ? -1.841 0.901 -2.111 1.00 87.06 209 ARG A N 1
ATOM 1570 C CA . ARG A 1 209 ? -2.507 2.048 -2.744 1.00 87.06 209 ARG A CA 1
ATOM 1571 C C . ARG A 1 209 ? -1.712 3.337 -2.640 1.00 87.06 209 ARG A C 1
ATOM 1573 O O . ARG A 1 209 ? -1.600 4.040 -3.646 1.00 87.06 209 ARG A O 1
ATOM 1580 N N . ALA A 1 210 ? -1.156 3.636 -1.469 1.00 86.19 210 ALA A N 1
ATOM 1581 C CA . ALA A 1 210 ? -0.344 4.829 -1.278 1.00 86.19 210 ALA A CA 1
ATOM 1582 C C . ALA A 1 210 ? 0.868 4.808 -2.216 1.00 86.19 210 ALA A C 1
ATOM 1584 O O . ALA A 1 210 ? 1.093 5.765 -2.958 1.00 86.19 210 ALA A O 1
ATOM 1585 N N . ARG A 1 211 ? 1.563 3.667 -2.294 1.00 87.69 211 ARG A N 1
ATOM 1586 C CA . ARG A 1 211 ? 2.657 3.447 -3.244 1.00 87.69 211 ARG A CA 1
ATOM 1587 C C . ARG A 1 211 ? 2.206 3.645 -4.692 1.00 87.69 211 ARG A C 1
ATOM 1589 O O . ARG A 1 211 ? 2.844 4.384 -5.437 1.00 87.69 211 ARG A O 1
ATOM 1596 N N . GLN A 1 212 ? 1.096 3.029 -5.107 1.00 84.44 212 GLN A N 1
ATOM 1597 C CA . GLN A 1 212 ? 0.567 3.200 -6.467 1.00 84.44 212 GLN A CA 1
ATOM 1598 C C . GLN A 1 212 ? 0.252 4.666 -6.791 1.00 84.44 212 GLN A C 1
ATOM 1600 O O . GLN A 1 212 ? 0.491 5.104 -7.918 1.00 84.44 212 GLN A O 1
ATOM 1605 N N . ARG A 1 213 ? -0.292 5.425 -5.834 1.00 86.12 213 ARG A N 1
ATOM 1606 C CA . ARG A 1 213 ? -0.617 6.841 -6.025 1.00 86.12 213 ARG A CA 1
ATOM 1607 C C . ARG A 1 213 ? 0.639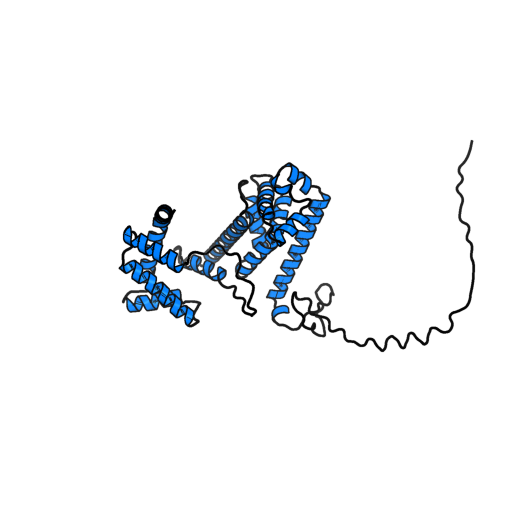 7.700 -6.142 1.00 86.12 213 ARG A C 1
ATOM 1609 O O . ARG A 1 213 ? 0.710 8.486 -7.082 1.00 86.12 213 ARG A O 1
ATOM 1616 N N . LEU A 1 214 ? 1.614 7.514 -5.255 1.00 82.69 214 LEU A N 1
ATOM 1617 C CA . LEU A 1 214 ? 2.895 8.231 -5.288 1.00 82.69 214 LEU A CA 1
ATOM 1618 C C . LEU A 1 214 ? 3.624 8.003 -6.611 1.00 82.69 214 LEU A C 1
ATOM 1620 O O . LEU A 1 214 ? 4.004 8.958 -7.282 1.00 82.69 214 LEU A O 1
ATOM 1624 N N . CYS A 1 215 ? 3.701 6.746 -7.050 1.00 78.25 215 CYS A N 1
ATOM 1625 C CA . CYS A 1 215 ? 4.247 6.382 -8.352 1.00 78.25 215 CYS A CA 1
ATOM 1626 C C . CYS A 1 215 ? 3.570 7.153 -9.499 1.00 78.25 215 CYS A C 1
ATOM 1628 O O . CYS A 1 215 ? 4.254 7.782 -10.300 1.00 78.25 215 CYS A O 1
ATOM 1630 N N . ARG A 1 216 ? 2.227 7.172 -9.545 1.00 79.00 216 ARG A N 1
ATOM 1631 C CA . ARG A 1 216 ? 1.468 7.901 -10.582 1.00 79.00 216 ARG A CA 1
ATOM 1632 C C . ARG A 1 216 ? 1.680 9.415 -10.526 1.00 79.00 216 ARG A C 1
ATOM 1634 O O . ARG A 1 216 ? 1.684 10.066 -11.567 1.00 79.00 216 ARG A O 1
ATOM 1641 N N . GLN A 1 217 ? 1.804 9.990 -9.331 1.00 75.62 217 GLN A N 1
ATOM 1642 C CA . GLN A 1 217 ? 2.050 11.423 -9.159 1.00 75.62 217 GLN A CA 1
ATOM 1643 C C . GLN A 1 217 ? 3.452 11.811 -9.629 1.00 75.62 217 GLN A C 1
ATOM 1645 O O . GLN A 1 217 ? 3.590 12.810 -10.336 1.00 75.62 217 GLN A O 1
ATOM 1650 N N . ALA A 1 218 ? 4.459 10.996 -9.310 1.00 69.12 218 ALA A N 1
ATOM 1651 C CA . ALA A 1 218 ? 5.819 11.178 -9.800 1.00 69.12 218 ALA A CA 1
ATOM 1652 C C . ALA A 1 218 ? 5.864 11.128 -11.337 1.00 69.12 218 ALA A C 1
ATOM 1654 O O . ALA A 1 218 ? 6.450 12.013 -11.964 1.00 69.12 218 ALA A O 1
ATOM 1655 N N . ASP A 1 219 ? 5.151 10.180 -11.958 1.00 63.56 219 ASP A N 1
ATOM 1656 C CA . ASP A 1 219 ? 5.038 10.116 -13.421 1.00 63.56 219 ASP A CA 1
ATOM 1657 C C . ASP A 1 219 ? 4.398 11.371 -14.013 1.00 63.56 219 ASP A C 1
ATOM 1659 O O . ASP A 1 219 ? 4.908 11.932 -14.980 1.00 63.56 219 ASP A O 1
ATOM 1663 N N . ALA A 1 220 ? 3.287 11.828 -13.429 1.00 64.94 220 ALA A N 1
ATOM 1664 C CA . ALA A 1 220 ? 2.555 12.991 -13.917 1.00 64.94 220 ALA A CA 1
ATOM 1665 C C . ALA A 1 220 ? 3.381 14.283 -13.785 1.00 64.94 220 ALA A C 1
ATOM 1667 O O . ALA A 1 220 ? 3.341 15.148 -14.666 1.00 64.94 220 ALA A O 1
ATOM 1668 N N . GLN A 1 221 ? 4.168 14.418 -12.713 1.00 61.41 221 GLN A N 1
ATOM 1669 C CA . GLN A 1 221 ? 5.097 15.536 -12.533 1.00 61.41 221 GLN A CA 1
ATOM 1670 C C . GLN A 1 221 ? 6.267 15.476 -13.523 1.00 61.41 221 GLN A C 1
ATOM 1672 O O . GLN A 1 221 ? 6.679 16.511 -14.055 1.00 61.41 221 GLN A O 1
ATOM 1677 N N . GLN A 1 222 ? 6.782 14.280 -13.811 1.00 58.28 222 GLN A N 1
ATOM 1678 C CA . GLN A 1 222 ? 7.847 14.081 -14.792 1.00 58.28 222 GLN A CA 1
ATOM 1679 C C . GLN A 1 222 ? 7.357 14.316 -16.230 1.00 58.28 222 GLN A C 1
ATOM 1681 O O . GLN A 1 222 ? 8.086 14.881 -17.048 1.00 58.28 222 GLN A O 1
ATOM 1686 N N . GLU A 1 223 ? 6.108 13.956 -16.526 1.00 53.19 223 GLU A N 1
ATOM 1687 C CA . GLU A 1 223 ? 5.434 14.227 -17.798 1.00 53.19 223 GLU A CA 1
ATOM 1688 C C . GLU A 1 223 ? 5.146 15.725 -17.977 1.00 53.19 223 GLU A C 1
ATOM 1690 O O . GLU A 1 223 ? 5.378 16.266 -19.054 1.00 53.19 223 GLU A O 1
ATOM 1695 N N . SER A 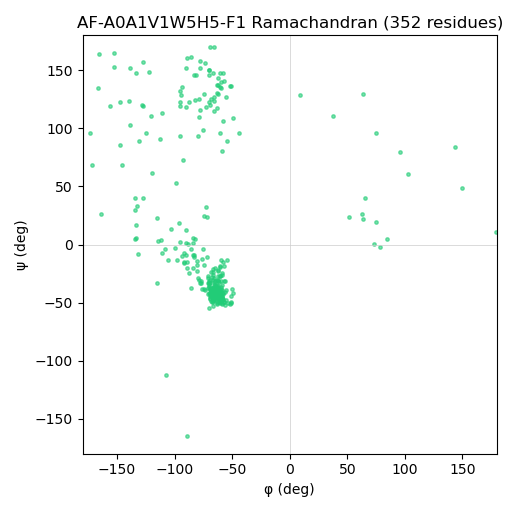1 224 ? 4.766 16.430 -16.906 1.00 54.03 224 SER A N 1
ATOM 1696 C CA . SER A 1 224 ? 4.523 17.883 -16.931 1.00 54.03 224 SER A CA 1
ATOM 1697 C C . SER A 1 224 ? 5.803 18.722 -17.078 1.00 54.03 224 SER A C 1
ATOM 1699 O O . SER A 1 224 ? 5.754 19.834 -17.599 1.00 54.03 224 SER A O 1
ATOM 1701 N N . LYS A 1 225 ? 6.964 18.211 -16.637 1.00 49.78 225 LYS A N 1
ATOM 1702 C CA . LYS A 1 225 ? 8.280 18.861 -16.818 1.00 49.78 225 LYS A CA 1
ATOM 1703 C C . LYS A 1 225 ? 8.921 18.588 -18.184 1.00 49.78 225 LYS A C 1
ATOM 1705 O O . LYS A 1 225 ? 9.935 19.211 -18.504 1.00 49.78 225 LYS A O 1
ATOM 1710 N N . ARG A 1 226 ? 8.372 17.680 -18.998 1.00 41.97 226 ARG A N 1
ATOM 1711 C CA . ARG A 1 226 ? 8.844 17.469 -20.373 1.00 41.97 226 ARG A CA 1
ATOM 1712 C C . ARG A 1 226 ? 8.215 18.521 -21.294 1.00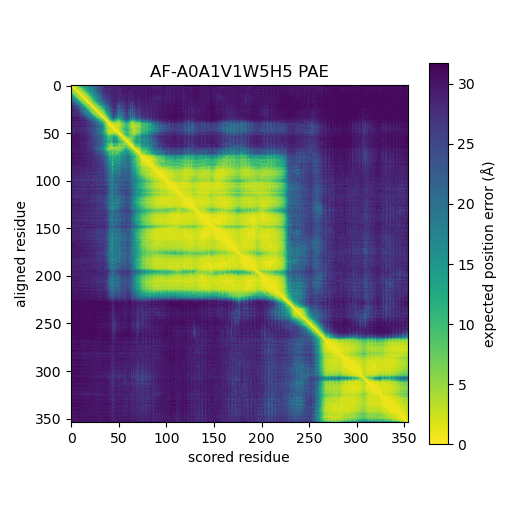 41.97 226 ARG A C 1
ATOM 1714 O O . ARG A 1 226 ? 6.992 18.606 -21.348 1.00 41.97 226 ARG A O 1
ATOM 1721 N N . PRO A 1 227 ? 9.009 19.309 -22.045 1.00 39.66 227 PRO A N 1
ATOM 1722 C CA . PRO A 1 227 ? 8.449 20.217 -23.036 1.00 39.66 227 PRO A CA 1
ATOM 1723 C C . PRO A 1 227 ? 7.653 19.423 -24.083 1.00 39.66 227 PRO A C 1
ATOM 1725 O O . PRO A 1 227 ? 8.094 18.379 -24.570 1.00 39.66 227 PRO A O 1
ATOM 1728 N N . ASP A 1 228 ? 6.464 19.941 -24.380 1.00 40.41 228 ASP A N 1
ATOM 1729 C CA . ASP A 1 228 ? 5.366 19.352 -25.149 1.00 40.41 228 ASP A CA 1
ATOM 1730 C C . ASP A 1 228 ? 5.750 18.959 -26.586 1.00 40.41 228 ASP A C 1
ATOM 1732 O O . ASP A 1 228 ? 5.497 19.690 -27.545 1.00 40.41 228 ASP A O 1
ATOM 1736 N N . ARG A 1 229 ? 6.405 17.803 -26.763 1.00 40.22 229 ARG A N 1
ATOM 1737 C CA . ARG A 1 229 ? 6.625 17.233 -28.105 1.00 40.22 229 ARG A CA 1
ATOM 1738 C C . ARG A 1 229 ? 6.297 15.765 -28.303 1.00 40.22 229 ARG A C 1
ATOM 1740 O O . ARG A 1 229 ? 6.265 15.354 -29.454 1.00 40.22 229 ARG A O 1
ATOM 1747 N N . PHE A 1 230 ? 5.976 14.983 -27.278 1.00 36.97 230 PHE A N 1
ATOM 1748 C CA . PHE A 1 230 ? 5.564 13.592 -27.503 1.00 36.97 230 PHE A CA 1
ATOM 1749 C C . PHE A 1 230 ? 4.541 13.124 -26.469 1.00 36.97 230 PHE A C 1
ATOM 1751 O O . PHE A 1 230 ? 4.875 12.477 -25.481 1.00 36.97 230 PHE A O 1
ATOM 1758 N N . ARG A 1 231 ? 3.265 13.412 -26.743 1.00 41.66 231 ARG A N 1
ATOM 1759 C CA . ARG A 1 231 ? 2.136 12.681 -26.161 1.00 41.66 231 ARG A CA 1
ATOM 1760 C C . ARG A 1 231 ? 1.943 11.367 -26.911 1.00 41.66 231 ARG A C 1
ATOM 1762 O O . ARG A 1 231 ? 1.230 11.314 -27.906 1.00 41.66 231 ARG A O 1
ATOM 1769 N N . THR A 1 232 ? 2.552 10.305 -26.398 1.00 33.88 232 THR A N 1
ATOM 1770 C CA . THR A 1 232 ? 2.063 8.930 -26.560 1.00 33.88 232 THR A CA 1
ATOM 1771 C C . THR A 1 232 ? 2.420 8.154 -25.300 1.00 33.88 232 THR A C 1
ATOM 1773 O O . THR A 1 232 ? 3.592 8.069 -24.945 1.00 33.88 232 THR A O 1
ATOM 1776 N N . THR A 1 233 ? 1.403 7.597 -24.646 1.00 44.19 233 THR A N 1
ATOM 1777 C CA . THR A 1 233 ? 1.462 6.689 -23.493 1.00 44.19 233 THR A CA 1
ATOM 1778 C C . THR A 1 233 ? 2.535 5.607 -23.683 1.00 44.19 233 THR A C 1
ATOM 1780 O O . THR A 1 233 ? 2.293 4.601 -24.356 1.00 44.19 233 THR A O 1
ATOM 1783 N N . SER A 1 234 ? 3.740 5.815 -23.139 1.00 38.94 234 SER A N 1
ATOM 1784 C CA . SER A 1 234 ? 4.845 4.856 -23.252 1.00 38.94 234 SER A CA 1
ATOM 1785 C C . SER A 1 234 ? 4.896 3.938 -22.031 1.00 38.94 234 SER A C 1
ATOM 1787 O O . SER A 1 234 ? 5.119 4.374 -20.903 1.00 38.94 234 SER A O 1
ATOM 1789 N N . LEU A 1 235 ? 4.746 2.639 -22.296 1.00 37.41 235 LEU A N 1
ATOM 1790 C CA . LEU A 1 235 ? 4.932 1.508 -21.378 1.00 37.41 235 LEU A CA 1
ATOM 1791 C C . LEU A 1 235 ? 6.325 1.488 -20.700 1.00 37.41 235 LEU A C 1
ATOM 1793 O O . LEU A 1 235 ? 6.516 0.782 -19.715 1.00 37.41 235 LEU A O 1
ATOM 1797 N N . GLU A 1 236 ? 7.286 2.287 -21.179 1.00 43.25 236 GLU A N 1
ATOM 1798 C CA . GLU A 1 236 ? 8.609 2.470 -20.559 1.00 43.25 236 GLU A CA 1
ATOM 1799 C C . GLU A 1 236 ? 8.529 3.089 -19.152 1.00 43.25 236 GLU A C 1
ATOM 1801 O O . GLU A 1 236 ? 9.324 2.724 -18.290 1.00 43.25 236 GLU A O 1
ATOM 1806 N N . GLY A 1 237 ? 7.527 3.936 -18.874 1.00 42.69 237 GLY A N 1
ATOM 1807 C CA . GLY A 1 237 ? 7.312 4.489 -17.528 1.00 42.69 237 GLY A CA 1
ATOM 1808 C C . GLY A 1 237 ? 6.808 3.450 -16.520 1.00 42.69 237 GLY A C 1
ATOM 1809 O O . GLY A 1 237 ? 7.152 3.494 -15.343 1.00 42.69 237 GLY A O 1
ATOM 1810 N N . TRP A 1 238 ? 6.042 2.459 -16.986 1.00 39.50 238 TRP A N 1
ATOM 1811 C CA . TRP A 1 238 ? 5.503 1.391 -16.137 1.00 39.50 238 TRP A CA 1
ATOM 1812 C C . TRP A 1 238 ? 6.564 0.335 -15.777 1.00 39.50 238 TRP A C 1
ATOM 1814 O O . TRP A 1 238 ? 6.533 -0.217 -14.681 1.00 39.50 238 TRP A O 1
ATOM 1824 N N . ILE A 1 239 ? 7.538 0.090 -16.664 1.00 46.12 239 ILE A N 1
ATOM 1825 C CA . ILE A 1 239 ? 8.608 -0.902 -16.455 1.00 46.12 239 ILE A CA 1
ATOM 1826 C C . ILE A 1 239 ? 9.692 -0.389 -15.488 1.00 46.12 239 ILE A C 1
ATOM 1828 O O . ILE A 1 239 ? 10.221 -1.181 -14.708 1.00 46.12 239 ILE A O 1
ATOM 1832 N N . ALA A 1 240 ? 9.984 0.917 -15.466 1.00 45.41 240 ALA A N 1
ATOM 1833 C CA . ALA A 1 240 ? 10.931 1.503 -14.508 1.00 45.41 240 ALA A CA 1
ATOM 1834 C C . ALA A 1 240 ? 10.456 1.344 -13.048 1.00 45.41 240 ALA A C 1
ATOM 1836 O O . ALA A 1 240 ? 11.216 0.899 -12.192 1.00 45.41 240 ALA A O 1
ATOM 1837 N N . ARG A 1 241 ? 9.157 1.559 -12.795 1.00 40.34 241 ARG A N 1
ATOM 1838 C CA . ARG A 1 241 ? 8.527 1.449 -11.464 1.00 40.34 241 ARG A CA 1
ATOM 1839 C C . ARG A 1 241 ? 8.482 0.040 -10.865 1.00 40.34 241 ARG A C 1
ATOM 1841 O O . ARG A 1 241 ? 8.351 -0.099 -9.651 1.00 40.34 241 ARG A O 1
ATOM 1848 N N . ASN A 1 242 ? 8.584 -1.001 -11.692 1.00 39.22 242 ASN A N 1
ATOM 1849 C CA . ASN A 1 242 ? 8.611 -2.390 -11.220 1.00 39.22 242 ASN A CA 1
ATOM 1850 C C . ASN A 1 242 ? 10.036 -2.915 -10.969 1.00 39.22 242 ASN A C 1
ATOM 1852 O O . ASN A 1 242 ? 10.185 -3.904 -10.259 1.00 39.22 242 ASN A O 1
ATOM 1856 N N . LYS A 1 243 ? 11.080 -2.247 -11.486 1.00 39.91 243 LYS A N 1
ATOM 1857 C CA . LYS A 1 243 ? 12.489 -2.617 -11.253 1.00 39.91 243 LYS A CA 1
ATOM 1858 C C . LYS A 1 243 ? 13.022 -2.167 -9.885 1.00 39.91 243 LYS A C 1
ATOM 1860 O O . LYS A 1 243 ? 13.839 -2.868 -9.304 1.00 39.91 243 LYS A O 1
ATOM 1865 N N . GLU A 1 244 ? 12.523 -1.063 -9.334 1.00 38.69 244 GLU A N 1
ATOM 1866 C CA . GLU A 1 244 ? 12.941 -0.546 -8.012 1.00 38.69 244 GLU A CA 1
ATOM 1867 C C . GLU A 1 244 ? 12.344 -1.338 -6.833 1.00 38.69 244 GLU A C 1
ATOM 1869 O O . GLU A 1 244 ? 12.808 -1.244 -5.703 1.00 38.69 244 GLU A O 1
ATOM 1874 N N . ALA A 1 245 ? 11.350 -2.189 -7.098 1.00 39.75 245 ALA A N 1
ATOM 1875 C CA . ALA A 1 245 ? 10.735 -3.062 -6.098 1.00 39.75 245 ALA A CA 1
ATOM 1876 C C . ALA A 1 245 ? 11.538 -4.344 -5.806 1.00 39.75 245 ALA A C 1
ATOM 1878 O O . ALA A 1 245 ? 11.212 -5.044 -4.850 1.00 39.75 245 ALA A O 1
ATOM 1879 N N . ALA A 1 246 ? 12.514 -4.681 -6.658 1.00 38.91 246 ALA A N 1
ATOM 1880 C CA . ALA A 1 246 ? 13.133 -6.007 -6.719 1.00 38.91 246 ALA A CA 1
ATOM 1881 C C . ALA A 1 246 ? 14.600 -6.050 -6.254 1.00 38.91 246 ALA A C 1
ATOM 1883 O O . ALA A 1 246 ? 15.219 -7.105 -6.328 1.00 38.91 246 ALA A O 1
ATOM 1884 N N . VAL A 1 247 ? 15.170 -4.938 -5.772 1.00 37.16 247 VAL A N 1
ATOM 1885 C CA . VAL A 1 247 ? 16.574 -4.886 -5.329 1.00 37.16 247 VAL A CA 1
ATOM 1886 C C . VAL A 1 247 ? 16.625 -4.666 -3.821 1.00 37.16 247 VAL A C 1
ATOM 1888 O O . VAL A 1 247 ? 16.617 -3.542 -3.329 1.00 37.16 247 VAL A O 1
ATOM 1891 N N . GLY A 1 248 ? 16.642 -5.776 -3.092 1.00 32.19 248 GLY A N 1
ATOM 1892 C CA . GLY A 1 248 ? 16.903 -5.842 -1.660 1.00 32.19 248 GLY A CA 1
ATOM 1893 C C . GLY A 1 248 ? 17.656 -7.131 -1.363 1.00 32.19 248 GLY A C 1
ATOM 1894 O O . GLY A 1 248 ? 17.086 -8.057 -0.800 1.00 32.19 248 GLY A O 1
ATOM 1895 N N . GLU A 1 249 ? 18.903 -7.204 -1.822 1.00 33.00 249 GLU A N 1
ATOM 1896 C CA . GLU A 1 249 ? 19.839 -8.295 -1.545 1.00 33.00 249 GLU A CA 1
ATOM 1897 C C . GLU A 1 249 ? 20.584 -7.988 -0.235 1.00 33.00 249 GLU A C 1
ATOM 1899 O O . GLU A 1 249 ? 21.204 -6.932 -0.095 1.00 33.00 249 GLU A O 1
ATOM 1904 N N . VAL A 1 250 ? 20.479 -8.899 0.735 1.00 32.50 250 VAL A N 1
ATOM 1905 C CA . VAL A 1 250 ? 21.328 -8.982 1.930 1.00 32.50 250 VAL A CA 1
ATOM 1906 C C . VAL A 1 250 ? 22.170 -10.243 1.755 1.00 32.50 250 VAL A C 1
ATOM 1908 O O . VAL A 1 250 ? 21.622 -11.342 1.749 1.00 32.50 250 VAL A O 1
ATOM 1911 N N . GLU A 1 251 ? 23.482 -10.084 1.596 1.00 32.81 251 GLU A N 1
ATOM 1912 C CA . 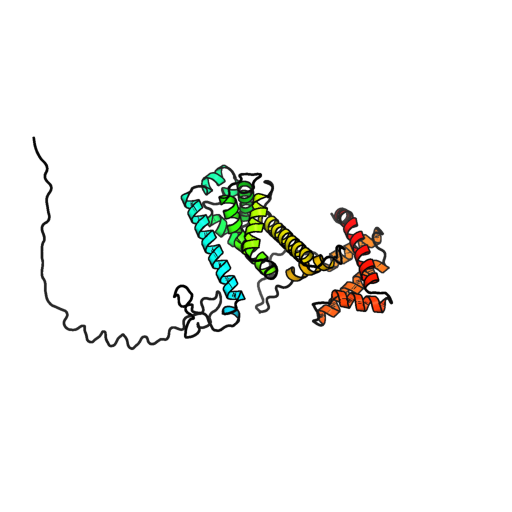GLU A 1 251 ? 24.468 -11.170 1.674 1.00 32.81 251 GLU A CA 1
ATOM 1913 C C . GLU A 1 251 ? 25.039 -11.267 3.100 1.00 32.81 251 GLU A C 1
ATOM 1915 O O . GLU A 1 251 ? 25.422 -10.243 3.673 1.00 32.81 251 GLU A O 1
ATOM 1920 N N . GLY A 1 252 ? 25.149 -12.494 3.637 1.00 28.61 252 GLY A N 1
ATOM 1921 C CA . GLY A 1 252 ? 26.076 -12.831 4.730 1.00 28.61 252 GLY A CA 1
ATOM 1922 C C . GLY A 1 252 ? 25.594 -13.842 5.788 1.00 28.61 252 GLY A C 1
ATOM 1923 O O . GLY A 1 252 ? 25.144 -13.421 6.846 1.00 28.61 252 GLY A O 1
ATOM 1924 N N . ASP A 1 253 ? 25.741 -15.138 5.475 1.00 33.19 253 ASP A N 1
ATOM 1925 C CA . ASP A 1 253 ? 26.037 -16.328 6.312 1.00 33.19 253 ASP A CA 1
ATOM 1926 C C . ASP A 1 253 ? 25.456 -16.514 7.736 1.00 33.19 253 ASP A C 1
ATOM 1928 O O . ASP A 1 253 ? 25.925 -15.922 8.702 1.00 33.19 253 ASP A O 1
ATOM 1932 N N . ASP A 1 254 ? 24.534 -17.484 7.870 1.00 31.97 254 ASP A N 1
ATOM 1933 C CA . ASP A 1 254 ? 24.729 -18.731 8.648 1.00 31.97 254 ASP A CA 1
ATOM 1934 C C . ASP A 1 254 ? 23.605 -19.751 8.309 1.00 31.97 254 ASP A C 1
ATOM 1936 O O . ASP A 1 254 ? 22.432 -19.367 8.226 1.00 31.97 254 ASP A O 1
ATOM 1940 N N . PRO A 1 255 ? 23.906 -21.047 8.070 1.00 48.06 255 PRO A N 1
ATOM 1941 C CA . PRO A 1 255 ? 22.910 -22.054 7.716 1.00 48.06 255 PRO A CA 1
ATOM 1942 C C . PRO A 1 255 ? 22.349 -22.747 8.968 1.00 48.06 255 PRO A C 1
ATOM 1944 O O . PRO A 1 255 ? 23.074 -22.973 9.931 1.00 48.06 255 PRO A O 1
ATOM 1947 N N . ILE A 1 256 ? 21.100 -23.218 8.864 1.00 43.66 256 ILE A N 1
ATOM 1948 C CA . ILE A 1 256 ? 20.334 -24.032 9.838 1.00 43.66 256 ILE A CA 1
ATOM 1949 C C . ILE A 1 256 ? 19.415 -23.196 10.752 1.00 43.66 256 ILE A C 1
ATOM 1951 O O . ILE A 1 256 ? 19.750 -22.930 11.896 1.00 43.66 256 ILE A O 1
ATOM 1955 N N . ASP A 1 257 ? 18.248 -22.802 10.216 1.00 39.50 257 ASP A N 1
ATOM 1956 C CA . ASP A 1 257 ? 16.920 -22.991 10.864 1.00 39.50 257 ASP A CA 1
ATOM 1957 C C . ASP A 1 257 ? 15.723 -22.437 10.049 1.00 39.50 257 ASP A C 1
ATOM 1959 O O . ASP A 1 257 ? 14.590 -22.380 10.522 1.00 39.50 257 ASP A O 1
ATOM 1963 N N . LEU A 1 258 ? 15.920 -22.049 8.783 1.00 39.88 258 LEU A N 1
ATOM 1964 C CA . LEU A 1 258 ? 14.877 -21.432 7.952 1.00 39.88 258 LEU A CA 1
ATOM 1965 C C . LEU A 1 258 ? 14.193 -22.432 6.997 1.00 39.88 258 LEU A C 1
ATOM 1967 O O . LEU A 1 258 ? 14.159 -22.216 5.790 1.00 39.88 258 LEU A O 1
ATOM 1971 N N . ALA A 1 259 ? 13.693 -23.559 7.516 1.00 39.16 259 ALA A N 1
ATOM 1972 C CA . ALA A 1 259 ? 13.085 -24.609 6.680 1.00 39.16 259 ALA A CA 1
ATOM 1973 C C . ALA A 1 259 ? 11.734 -25.166 7.163 1.00 39.16 259 ALA A C 1
ATOM 1975 O O . ALA A 1 259 ? 11.218 -26.094 6.548 1.00 39.16 259 ALA A O 1
ATOM 1976 N N . LEU A 1 260 ? 11.108 -24.630 8.214 1.00 44.81 260 LEU A N 1
ATOM 1977 C CA . LEU A 1 260 ? 9.836 -25.181 8.701 1.00 44.81 260 LEU A CA 1
ATOM 1978 C C . LEU A 1 260 ? 8.777 -24.097 8.905 1.00 44.81 260 LEU A C 1
ATOM 1980 O O . LEU A 1 260 ? 8.656 -23.542 9.991 1.00 44.81 260 LEU A O 1
ATOM 1984 N N . ALA A 1 261 ? 8.034 -23.834 7.819 1.00 41.97 261 ALA A N 1
ATOM 1985 C CA . ALA A 1 261 ? 6.597 -23.498 7.749 1.00 41.97 261 ALA A CA 1
ATOM 1986 C C . ALA A 1 261 ? 6.258 -22.570 6.560 1.00 41.97 261 ALA A C 1
ATOM 1988 O O . ALA A 1 261 ? 5.555 -21.573 6.714 1.00 41.97 261 ALA A O 1
ATOM 1989 N N . MET A 1 262 ? 6.726 -22.900 5.351 1.00 36.31 262 MET A N 1
ATOM 1990 C CA . MET A 1 262 ? 6.082 -22.407 4.132 1.00 36.31 262 MET A CA 1
ATOM 1991 C C . MET A 1 262 ? 5.095 -23.467 3.630 1.00 36.31 262 MET A C 1
ATOM 1993 O O . MET A 1 262 ? 5.483 -24.635 3.544 1.00 36.31 262 MET A O 1
ATOM 1997 N N . PRO A 1 263 ? 3.841 -23.112 3.283 1.00 37.44 263 PRO A N 1
ATOM 1998 C CA . PRO A 1 263 ? 3.052 -23.981 2.420 1.00 37.44 263 PRO A CA 1
ATOM 1999 C C . PRO A 1 263 ? 3.837 -24.180 1.119 1.00 37.44 263 PRO A C 1
ATOM 2001 O O . PRO A 1 263 ? 4.496 -23.248 0.657 1.00 37.44 263 PRO A O 1
ATOM 2004 N N . VAL A 1 264 ? 3.808 -25.400 0.580 1.00 43.09 264 VAL A N 1
ATOM 2005 C CA . VAL A 1 264 ? 4.459 -25.767 -0.684 1.00 43.09 264 VAL A CA 1
ATOM 2006 C C . VAL A 1 264 ? 4.072 -24.729 -1.736 1.00 43.09 264 VAL A C 1
ATOM 2008 O O . VAL A 1 264 ? 2.910 -24.637 -2.116 1.00 43.09 264 VAL A O 1
ATOM 2011 N N . VAL A 1 265 ? 5.027 -23.885 -2.122 1.00 47.31 265 VAL A N 1
ATOM 2012 C CA . VAL A 1 265 ? 4.874 -22.988 -3.264 1.00 47.31 265 VAL A CA 1
ATOM 2013 C C . VAL A 1 265 ? 4.969 -23.885 -4.487 1.00 47.31 265 VAL A C 1
ATOM 2015 O O . VAL A 1 265 ? 5.976 -24.575 -4.648 1.00 47.31 265 VAL A O 1
ATOM 2018 N N . GLU A 1 266 ? 3.901 -23.925 -5.278 1.00 55.22 266 GLU A N 1
ATOM 2019 C CA . GLU A 1 266 ? 3.901 -24.535 -6.609 1.00 55.22 266 GLU A CA 1
ATOM 2020 C C . GLU A 1 266 ? 5.068 -23.942 -7.416 1.00 55.22 266 GLU A C 1
ATOM 2022 O O . GLU A 1 266 ? 5.383 -22.752 -7.292 1.00 55.22 266 GLU A O 1
ATOM 2027 N N . ASP A 1 267 ? 5.803 -24.790 -8.141 1.00 69.44 267 ASP A N 1
ATOM 2028 C CA . ASP A 1 267 ? 6.995 -24.365 -8.872 1.00 69.44 267 ASP A CA 1
ATOM 2029 C C . ASP A 1 267 ? 6.573 -23.341 -9.943 1.00 69.44 267 ASP A C 1
ATOM 2031 O O . ASP A 1 267 ? 5.830 -23.692 -10.862 1.00 69.44 267 ASP A O 1
ATOM 2035 N N . PRO A 1 268 ? 7.044 -22.079 -9.891 1.00 66.12 268 PRO A N 1
ATOM 2036 C CA . PRO A 1 268 ? 6.634 -21.047 -10.844 1.00 66.12 268 PRO A CA 1
ATOM 2037 C C . PRO A 1 268 ? 6.983 -21.400 -12.300 1.00 66.12 268 PRO A C 1
ATOM 2039 O O . PRO A 1 268 ? 6.430 -20.806 -13.230 1.00 66.12 268 PRO A O 1
ATOM 2042 N N . VAL A 1 269 ? 7.915 -22.334 -12.518 1.00 71.50 269 VAL A N 1
ATOM 2043 C CA . VAL A 1 269 ? 8.236 -22.879 -13.843 1.00 71.50 269 VAL A CA 1
ATOM 2044 C C . VAL A 1 269 ? 7.174 -23.880 -14.298 1.00 71.50 269 VAL A C 1
ATOM 2046 O O . VAL A 1 269 ? 6.818 -23.884 -15.480 1.00 71.50 269 VAL A O 1
ATOM 2049 N N . GLU A 1 270 ? 6.658 -24.699 -13.384 1.00 73.12 270 GLU A N 1
ATOM 2050 C CA . GLU A 1 270 ? 5.574 -25.652 -13.635 1.00 73.12 270 GLU A CA 1
ATOM 2051 C C . GLU A 1 270 ? 4.273 -24.898 -13.940 1.00 73.12 270 GLU A C 1
ATOM 2053 O O . GLU A 1 270 ? 3.707 -25.094 -15.014 1.00 73.12 270 GLU A O 1
ATOM 2058 N N . ASP A 1 271 ? 3.916 -23.894 -13.132 1.00 79.31 271 ASP A N 1
ATOM 2059 C CA . ASP A 1 271 ? 2.740 -23.035 -13.353 1.00 79.31 271 ASP A CA 1
ATOM 2060 C C . ASP A 1 271 ? 2.767 -22.320 -14.711 1.00 79.31 271 ASP A C 1
ATOM 2062 O O . ASP A 1 271 ? 1.756 -22.199 -15.414 1.00 79.31 271 ASP A O 1
ATOM 2066 N N . LEU A 1 272 ? 3.940 -21.810 -15.099 1.00 80.50 272 LEU A N 1
ATOM 2067 C CA . LEU A 1 272 ? 4.117 -21.156 -16.391 1.00 80.50 272 LEU A CA 1
ATOM 2068 C C . LEU A 1 272 ? 4.012 -22.164 -17.540 1.00 80.50 272 LEU A C 1
ATOM 2070 O O . LEU A 1 272 ? 3.424 -21.853 -18.580 1.00 80.50 272 LEU A O 1
ATOM 2074 N N . SER A 1 273 ? 4.582 -23.355 -17.367 1.00 80.38 273 SER A N 1
ATOM 2075 C CA . SER A 1 273 ? 4.520 -24.426 -18.363 1.00 80.38 273 SER A CA 1
ATOM 2076 C C . SER A 1 273 ? 3.082 -24.901 -18.567 1.00 80.38 273 SER A C 1
ATOM 2078 O O . SER A 1 273 ? 2.640 -25.032 -19.713 1.00 80.38 273 SER A O 1
ATOM 2080 N N . ASP A 1 274 ? 2.328 -25.051 -17.482 1.00 83.62 274 ASP A N 1
ATOM 2081 C CA . ASP A 1 274 ? 0.920 -25.439 -17.490 1.00 83.62 274 ASP A CA 1
ATOM 2082 C C . ASP A 1 274 ? 0.043 -24.379 -18.155 1.00 83.62 274 ASP A C 1
ATOM 2084 O O . ASP A 1 274 ? -0.746 -24.699 -19.052 1.00 83.62 274 ASP A O 1
ATOM 2088 N N . LEU A 1 275 ? 0.253 -23.098 -17.834 1.00 85.25 275 LEU A N 1
ATOM 2089 C CA . LEU A 1 275 ? -0.436 -21.986 -18.489 1.00 85.25 275 LEU A CA 1
ATOM 2090 C C . LEU A 1 275 ? -0.173 -21.957 -20.001 1.00 85.25 275 LEU A C 1
ATOM 2092 O O . LEU A 1 275 ? -1.107 -21.791 -20.791 1.00 85.25 275 LEU A O 1
ATOM 2096 N N . LEU A 1 276 ? 1.085 -22.099 -20.429 1.00 86.06 276 LEU A N 1
ATOM 2097 C CA . LEU A 1 276 ? 1.449 -22.065 -21.850 1.00 86.06 276 LEU A CA 1
ATOM 2098 C C . LEU A 1 276 ? 0.920 -23.295 -22.600 1.00 86.06 276 LEU A C 1
ATOM 2100 O O . LEU A 1 276 ? 0.448 -23.168 -23.735 1.00 86.06 276 LEU A O 1
ATOM 2104 N N . CYS A 1 277 ? 0.936 -24.467 -21.962 1.00 87.62 277 CYS A N 1
ATOM 2105 C CA . CYS A 1 277 ? 0.372 -25.698 -22.506 1.00 87.62 277 CYS A CA 1
ATOM 2106 C C . CYS A 1 277 ? -1.150 -25.584 -22.674 1.00 87.62 277 CYS A C 1
ATOM 2108 O O . CYS A 1 277 ? -1.686 -25.838 -23.757 1.00 87.62 277 CYS A O 1
ATOM 2110 N N . TRP A 1 278 ? -1.852 -25.110 -21.644 1.00 92.56 278 TRP A N 1
ATOM 2111 C CA . TRP A 1 278 ? -3.285 -24.842 -21.705 1.00 92.56 278 TRP A CA 1
ATOM 2112 C C . TRP A 1 278 ? -3.629 -23.812 -22.788 1.00 92.56 278 TRP A C 1
ATOM 2114 O O . TRP A 1 278 ? -4.497 -24.056 -23.632 1.00 92.56 278 TRP A O 1
ATOM 2124 N N . ALA A 1 279 ? -2.915 -22.684 -22.823 1.00 87.31 279 ALA A N 1
ATOM 2125 C CA . ALA A 1 279 ? -3.173 -21.599 -23.765 1.00 87.31 279 ALA A CA 1
ATOM 2126 C C . ALA A 1 279 ? -2.986 -22.049 -25.220 1.00 87.31 279 ALA A C 1
ATOM 2128 O O . ALA A 1 279 ? -3.748 -21.638 -26.100 1.00 87.31 279 ALA A O 1
ATOM 2129 N N . ARG A 1 280 ? -2.019 -22.938 -25.474 1.00 90.25 280 ARG A N 1
ATOM 2130 C CA . ARG A 1 280 ? -1.855 -23.615 -26.764 1.00 90.25 280 ARG A CA 1
ATOM 2131 C C . ARG A 1 280 ? -3.058 -24.492 -27.095 1.00 90.25 280 ARG A C 1
ATOM 2133 O O . ARG A 1 280 ? -3.607 -24.382 -28.189 1.00 90.25 280 ARG A O 1
ATOM 2140 N N . ASN A 1 281 ? -3.462 -25.357 -26.167 1.00 88.25 281 ASN A N 1
ATOM 2141 C CA . ASN A 1 281 ? -4.525 -26.342 -26.385 1.00 88.25 281 ASN A CA 1
ATOM 2142 C C . ASN A 1 281 ? -5.881 -25.679 -26.667 1.00 88.25 281 ASN A C 1
ATOM 2144 O O . ASN A 1 281 ? -6.652 -26.164 -27.491 1.00 88.25 281 ASN A O 1
ATOM 2148 N N . VAL A 1 282 ? -6.146 -24.534 -26.035 1.00 86.62 282 VAL A N 1
ATOM 2149 C CA . VAL A 1 282 ? -7.368 -23.736 -26.231 1.00 86.62 282 VAL A CA 1
ATOM 2150 C C . VAL A 1 282 ? -7.247 -22.764 -27.424 1.00 86.62 282 VAL A C 1
ATOM 2152 O O . VAL A 1 282 ? -8.216 -22.097 -27.789 1.00 86.62 282 VAL A O 1
ATOM 2155 N N . GLY A 1 283 ? -6.079 -22.686 -28.074 1.00 87.94 283 GLY A N 1
ATOM 2156 C CA . GLY A 1 283 ? -5.839 -21.834 -29.246 1.00 87.94 283 GLY A CA 1
ATOM 2157 C C . GLY A 1 283 ? -5.697 -20.340 -28.928 1.00 87.94 283 GLY A C 1
ATOM 2158 O O . GLY A 1 283 ? -5.857 -19.492 -29.809 1.00 87.94 283 GLY A O 1
ATOM 2159 N N . VAL A 1 284 ? -5.401 -19.995 -27.672 1.00 90.12 284 VAL A N 1
ATOM 2160 C CA . VAL A 1 284 ? -5.157 -18.614 -27.226 1.00 90.12 284 VAL A CA 1
ATOM 2161 C C . VAL A 1 284 ? -3.851 -18.079 -27.807 1.00 90.12 284 VAL A C 1
ATOM 2163 O O . VAL A 1 284 ? -3.784 -16.895 -28.128 1.00 90.12 284 VAL A O 1
ATOM 2166 N N . ILE A 1 285 ? -2.844 -18.936 -27.990 1.00 91.12 285 ILE A N 1
ATOM 2167 C CA . ILE A 1 285 ? -1.548 -18.603 -28.597 1.00 91.12 285 ILE A CA 1
ATOM 2168 C C . ILE A 1 285 ? -1.082 -19.722 -29.538 1.00 91.12 285 ILE A C 1
ATOM 2170 O O . ILE A 1 285 ? -1.446 -20.885 -29.361 1.00 91.12 285 ILE A O 1
ATOM 2174 N N . ALA A 1 286 ? -0.293 -19.371 -30.552 1.00 87.44 286 ALA A N 1
ATOM 2175 C CA . ALA A 1 286 ? 0.339 -20.321 -31.465 1.00 87.44 286 ALA A CA 1
ATOM 2176 C C . ALA A 1 286 ? 1.678 -20.845 -30.912 1.00 87.44 286 ALA A C 1
ATOM 2178 O O . ALA A 1 286 ? 2.293 -20.218 -30.053 1.00 87.44 286 ALA A O 1
ATOM 2179 N N . VAL A 1 287 ? 2.154 -21.974 -31.446 1.00 85.62 287 VAL A N 1
ATOM 2180 C CA . VAL A 1 287 ? 3.433 -22.595 -31.041 1.00 85.62 287 VAL A CA 1
ATOM 2181 C C . VAL A 1 287 ? 4.609 -21.638 -31.253 1.00 85.62 287 VAL A C 1
ATOM 2183 O O . VAL A 1 287 ? 5.351 -21.385 -30.313 1.00 85.62 287 VAL A O 1
ATOM 2186 N N . ASP A 1 288 ? 4.679 -20.982 -32.413 1.00 85.19 288 ASP A N 1
ATOM 2187 C CA . ASP A 1 288 ? 5.715 -19.980 -32.708 1.00 85.19 288 ASP A CA 1
ATOM 2188 C C . ASP A 1 288 ? 5.713 -18.798 -31.715 1.00 85.19 288 ASP A C 1
ATOM 2190 O O . ASP A 1 288 ? 6.728 -18.130 -31.517 1.00 85.19 288 ASP A O 1
ATOM 2194 N N . GLU A 1 289 ? 4.561 -18.496 -31.102 1.00 86.94 289 GLU A N 1
ATOM 2195 C CA . GLU A 1 289 ? 4.455 -17.450 -30.082 1.00 86.94 289 GLU A CA 1
ATOM 2196 C C . GLU A 1 289 ? 4.997 -17.926 -28.726 1.00 86.94 289 GLU A C 1
ATOM 2198 O O . GLU A 1 289 ? 5.577 -17.121 -28.000 1.00 86.94 289 GLU A O 1
ATOM 2203 N N . ILE A 1 290 ? 4.853 -19.215 -28.402 1.00 87.31 290 ILE A N 1
ATOM 2204 C CA . ILE A 1 290 ? 5.438 -19.841 -27.205 1.00 87.31 290 ILE A CA 1
ATOM 2205 C C . ILE A 1 290 ? 6.955 -19.881 -27.336 1.00 87.31 290 ILE A C 1
ATOM 2207 O O . ILE A 1 290 ? 7.648 -19.402 -26.441 1.00 87.31 290 ILE A O 1
ATOM 2211 N N . ASP A 1 291 ? 7.458 -20.365 -28.470 1.00 86.81 291 ASP A N 1
ATOM 2212 C CA . ASP A 1 291 ? 8.894 -20.463 -28.735 1.00 86.81 291 ASP A CA 1
ATOM 2213 C C . ASP A 1 291 ? 9.565 -19.090 -28.622 1.00 86.81 291 ASP A C 1
ATOM 2215 O O . ASP A 1 291 ? 10.599 -18.941 -27.972 1.00 86.81 291 ASP A O 1
ATOM 2219 N N . LEU A 1 292 ? 8.920 -18.051 -29.164 1.00 88.50 292 LEU A N 1
ATOM 2220 C CA . LEU A 1 292 ? 9.393 -16.675 -29.044 1.00 88.50 292 LEU A CA 1
ATOM 2221 C C . LEU A 1 292 ? 9.435 -16.184 -27.586 1.00 88.50 292 LEU A C 1
ATOM 2223 O O . LEU A 1 292 ? 10.364 -15.469 -27.210 1.00 88.50 292 LEU A O 1
ATOM 2227 N N . LEU A 1 293 ? 8.426 -16.505 -26.770 1.00 88.00 293 LEU A N 1
ATOM 2228 C CA . LEU A 1 293 ? 8.389 -16.102 -25.360 1.00 88.00 293 LEU A CA 1
ATOM 2229 C C . LEU A 1 293 ? 9.462 -16.824 -24.540 1.00 88.00 293 LEU A C 1
ATOM 2231 O O . LEU A 1 293 ? 10.171 -16.171 -23.774 1.00 88.00 293 LEU A O 1
ATOM 2235 N N . VAL A 1 294 ? 9.615 -18.132 -24.742 1.00 88.75 294 VAL A N 1
ATOM 2236 C CA . VAL A 1 294 ? 10.632 -18.950 -24.070 1.00 88.75 294 VAL A CA 1
ATOM 2237 C C . VAL A 1 294 ? 12.035 -18.492 -24.465 1.00 88.75 294 VAL A C 1
ATOM 2239 O O . VAL A 1 294 ? 12.873 -18.280 -23.591 1.00 88.75 294 VAL A O 1
ATOM 2242 N N . GLU A 1 295 ? 12.291 -18.245 -25.754 1.00 89.06 295 GLU A N 1
ATOM 2243 C CA . GLU A 1 295 ? 13.594 -17.756 -26.217 1.00 89.06 295 GLU A CA 1
ATOM 2244 C C . GLU A 1 295 ? 13.925 -16.372 -25.638 1.00 89.06 295 GLU A C 1
ATOM 2246 O O . GLU A 1 295 ? 15.067 -16.121 -25.243 1.00 89.06 295 GLU A O 1
ATOM 2251 N N . LEU A 1 296 ? 12.936 -15.475 -25.535 1.00 89.31 296 LEU A N 1
ATOM 2252 C CA . LEU A 1 296 ? 13.116 -14.169 -24.896 1.00 89.31 296 LEU A CA 1
ATOM 2253 C C . LEU A 1 296 ? 13.470 -14.302 -23.412 1.00 89.31 296 LEU A C 1
ATOM 2255 O O . LEU A 1 296 ? 14.372 -13.604 -22.956 1.00 89.31 296 LEU A O 1
ATOM 2259 N N . MET A 1 297 ? 12.793 -15.188 -22.678 1.00 86.88 297 MET A N 1
ATOM 2260 C CA . MET A 1 297 ? 13.059 -15.422 -21.255 1.00 86.88 297 MET A CA 1
ATOM 2261 C C . MET A 1 297 ? 14.432 -16.057 -21.025 1.00 86.88 297 MET A C 1
ATOM 2263 O O . MET A 1 297 ? 15.183 -15.588 -20.172 1.00 86.88 297 MET A O 1
ATOM 2267 N N . ALA A 1 298 ? 14.791 -17.067 -21.819 1.00 86.31 298 ALA A N 1
ATOM 2268 C CA . ALA A 1 298 ? 16.097 -17.715 -21.750 1.00 86.31 298 ALA A CA 1
ATOM 2269 C C . ALA A 1 298 ? 17.230 -16.729 -22.072 1.00 86.31 298 ALA A C 1
ATOM 2271 O O . ALA A 1 298 ? 18.202 -16.627 -21.327 1.00 86.31 298 ALA A O 1
ATOM 2272 N N . THR A 1 299 ? 17.073 -15.930 -23.132 1.00 87.19 299 THR A N 1
ATOM 2273 C CA . THR A 1 299 ? 18.080 -14.934 -23.523 1.00 87.19 299 THR A CA 1
ATOM 2274 C C . THR A 1 299 ? 18.187 -13.808 -22.488 1.00 87.19 299 THR A C 1
ATOM 2276 O O . THR A 1 299 ? 19.287 -13.348 -22.194 1.00 87.19 299 THR A O 1
ATOM 2279 N N . GLU A 1 300 ? 17.075 -13.368 -21.890 1.00 87.69 300 GLU A N 1
ATOM 2280 C CA . GLU A 1 300 ? 17.094 -12.390 -20.791 1.00 87.69 300 GLU A CA 1
ATOM 2281 C C . GLU A 1 300 ? 17.831 -12.951 -19.568 1.00 87.69 300 GLU A C 1
ATOM 2283 O O . GLU A 1 300 ? 18.670 -12.253 -18.998 1.00 87.69 300 GLU A O 1
ATOM 2288 N N . HIS A 1 301 ? 17.602 -14.220 -19.221 1.00 84.06 301 HIS A N 1
ATOM 2289 C CA . HIS A 1 301 ? 18.311 -14.898 -18.138 1.00 84.06 301 HIS A CA 1
ATOM 2290 C C . HIS A 1 301 ? 19.821 -15.014 -18.406 1.00 84.06 301 HIS A C 1
ATOM 2292 O O . HIS A 1 301 ? 20.624 -14.706 -17.528 1.00 84.06 301 HIS A O 1
ATOM 2298 N N . GLU A 1 302 ? 20.227 -15.367 -19.628 1.00 83.56 302 GLU A N 1
ATOM 2299 C CA . GLU A 1 302 ? 21.643 -15.406 -20.020 1.00 83.56 302 GLU A CA 1
ATOM 2300 C C . GLU A 1 302 ? 22.325 -14.036 -19.918 1.00 83.56 302 GLU A C 1
ATOM 2302 O O . GLU A 1 302 ? 23.481 -13.950 -19.501 1.00 83.56 302 GLU A O 1
ATOM 2307 N N . VAL A 1 303 ? 21.636 -12.954 -20.298 1.00 80.75 303 VAL A N 1
ATOM 2308 C CA . VAL A 1 303 ? 22.189 -11.594 -20.191 1.00 80.75 303 VAL A CA 1
ATOM 2309 C C . VAL A 1 303 ? 22.273 -11.151 -18.728 1.00 80.75 303 VAL A C 1
ATOM 2311 O O . VAL A 1 303 ? 23.261 -10.531 -18.329 1.00 80.75 303 VAL A O 1
ATOM 2314 N N . LEU A 1 304 ? 21.287 -11.517 -17.903 1.00 79.12 304 LEU A N 1
ATOM 2315 C CA . LEU A 1 304 ? 21.324 -11.277 -16.458 1.00 79.12 304 LEU A CA 1
ATOM 2316 C C . LEU A 1 304 ? 22.484 -12.022 -15.786 1.00 79.12 304 LEU A C 1
ATOM 2318 O O . LEU A 1 304 ? 23.204 -11.420 -14.992 1.00 79.12 304 LEU A O 1
ATOM 2322 N N . ALA A 1 305 ? 22.726 -13.280 -16.161 1.00 79.75 305 ALA A N 1
ATOM 2323 C CA . ALA A 1 305 ? 23.827 -14.088 -15.635 1.00 79.75 305 ALA A CA 1
ATOM 2324 C C . ALA A 1 305 ? 25.219 -13.506 -15.954 1.00 79.75 305 ALA A C 1
ATOM 2326 O O . ALA A 1 305 ? 26.187 -13.793 -15.256 1.00 79.75 305 ALA A O 1
ATOM 2327 N N . ARG A 1 306 ? 25.333 -12.654 -16.983 1.00 80.50 306 ARG A N 1
ATOM 2328 C CA . ARG A 1 306 ? 26.574 -11.938 -17.338 1.00 80.50 306 ARG A CA 1
ATOM 2329 C C . ARG A 1 306 ? 26.790 -10.642 -16.543 1.00 80.50 306 ARG A C 1
ATOM 2331 O O . ARG A 1 306 ? 27.781 -9.957 -16.772 1.00 80.50 306 ARG A O 1
ATOM 2338 N N . GLY A 1 307 ? 25.887 -10.294 -15.622 1.00 66.06 307 GLY A N 1
ATOM 2339 C CA . GLY A 1 307 ? 25.993 -9.104 -14.769 1.00 66.06 307 GLY A CA 1
ATOM 2340 C C . GLY A 1 307 ? 25.476 -7.804 -15.404 1.00 66.06 307 GLY A C 1
ATOM 2341 O O . GLY A 1 307 ? 25.554 -6.739 -14.791 1.00 66.06 307 GLY A O 1
ATOM 2342 N N . GLU A 1 308 ? 24.901 -7.855 -16.609 1.00 61.69 308 GLU A N 1
ATOM 2343 C CA . GLU A 1 308 ? 24.386 -6.681 -17.328 1.00 61.69 308 GLU A CA 1
ATOM 2344 C C . GLU A 1 308 ? 22.893 -6.436 -17.038 1.00 61.69 308 GLU A C 1
ATOM 2346 O O . GLU A 1 308 ? 22.003 -6.640 -17.864 1.00 61.69 308 GLU A O 1
ATOM 2351 N N . THR A 1 309 ? 22.580 -5.959 -15.834 1.00 61.31 309 THR A N 1
ATOM 2352 C CA . THR A 1 309 ? 21.189 -5.922 -15.332 1.00 61.31 309 THR A CA 1
ATOM 2353 C C . THR A 1 309 ? 20.341 -4.760 -15.865 1.00 61.31 309 THR A C 1
ATOM 2355 O O . THR A 1 309 ? 19.114 -4.862 -16.015 1.00 61.31 309 THR A O 1
ATOM 2358 N N . LYS A 1 310 ? 20.968 -3.623 -16.198 1.00 62.81 310 LYS A N 1
ATOM 2359 C CA . LYS A 1 310 ? 20.227 -2.397 -16.546 1.00 62.81 310 LYS A CA 1
ATOM 2360 C C . LYS A 1 310 ? 19.453 -2.519 -17.864 1.00 62.81 310 LYS A C 1
ATOM 2362 O O . LYS A 1 310 ? 18.385 -1.917 -17.967 1.00 62.81 310 LYS A O 1
ATOM 2367 N N . ARG A 1 311 ? 19.909 -3.350 -18.812 1.00 77.00 311 ARG A N 1
ATOM 2368 C CA . ARG A 1 311 ? 19.302 -3.506 -20.151 1.00 77.00 311 ARG A CA 1
ATOM 2369 C C . ARG A 1 311 ? 19.103 -4.950 -20.617 1.00 77.00 311 ARG A C 1
ATOM 2371 O O . ARG A 1 311 ? 18.812 -5.143 -21.789 1.00 77.00 311 ARG A O 1
ATOM 2378 N N . ALA A 1 312 ? 19.153 -5.942 -19.725 1.00 79.88 312 ALA A N 1
ATOM 2379 C CA . ALA A 1 312 ? 19.045 -7.357 -20.101 1.00 79.88 312 ALA A CA 1
ATOM 2380 C C . ALA A 1 312 ? 17.861 -7.685 -21.024 1.00 79.88 312 ALA A C 1
ATOM 2382 O O . ALA A 1 312 ? 18.019 -8.383 -22.016 1.00 79.88 312 ALA A O 1
ATOM 2383 N N . ARG A 1 313 ? 16.689 -7.100 -20.760 1.00 79.88 313 ARG A N 1
ATOM 2384 C CA . ARG A 1 313 ? 15.491 -7.266 -21.592 1.00 79.88 313 ARG A CA 1
ATOM 2385 C C . ARG A 1 313 ? 15.604 -6.622 -22.974 1.00 79.88 313 ARG A C 1
ATOM 2387 O O . ARG A 1 313 ? 15.165 -7.207 -23.956 1.00 79.88 313 ARG A O 1
ATOM 2394 N N . GLU A 1 314 ? 16.141 -5.407 -23.058 1.00 84.06 314 GLU A N 1
ATOM 2395 C CA . GLU A 1 314 ? 16.344 -4.707 -24.338 1.00 84.06 314 GLU A CA 1
ATOM 2396 C C . GLU A 1 314 ? 17.406 -5.424 -25.171 1.00 84.06 314 GLU A C 1
ATOM 2398 O O . GLU A 1 314 ? 17.256 -5.587 -26.379 1.00 84.06 314 GLU A O 1
ATOM 2403 N N . GLU A 1 315 ? 18.438 -5.921 -24.499 1.00 84.38 315 GLU A N 1
ATOM 2404 C CA . GLU A 1 315 ? 19.520 -6.685 -25.093 1.00 84.38 315 GLU A CA 1
ATOM 2405 C C . GLU A 1 315 ? 19.050 -8.066 -25.559 1.00 84.38 315 GLU A C 1
ATOM 2407 O O . GLU A 1 315 ? 19.312 -8.452 -26.694 1.00 84.38 315 GLU A O 1
ATOM 2412 N N . ALA A 1 316 ? 18.238 -8.767 -24.768 1.00 87.44 316 ALA A N 1
ATOM 2413 C CA . ALA A 1 316 ? 17.591 -10.006 -25.187 1.00 87.44 316 ALA A CA 1
ATOM 2414 C C . ALA A 1 316 ? 16.675 -9.783 -26.395 1.00 87.44 316 ALA A C 1
ATOM 2416 O O . ALA A 1 316 ? 16.709 -10.550 -27.352 1.00 87.44 316 ALA A O 1
ATOM 2417 N N . GLN A 1 317 ? 15.903 -8.693 -26.419 1.00 88.69 317 GLN A N 1
ATOM 2418 C CA . GLN A 1 317 ? 15.087 -8.338 -27.583 1.00 88.69 317 GLN A CA 1
ATOM 2419 C C . GLN A 1 317 ? 15.922 -7.983 -28.817 1.00 88.69 317 GLN A C 1
ATOM 2421 O O . GLN A 1 317 ? 15.470 -8.230 -29.937 1.00 88.69 317 GLN A O 1
ATOM 2426 N N . ARG A 1 318 ? 17.106 -7.391 -28.630 1.00 88.62 318 ARG A N 1
ATOM 2427 C CA . ARG A 1 318 ? 18.067 -7.128 -29.705 1.00 88.62 318 ARG A CA 1
ATOM 2428 C C . ARG A 1 318 ? 18.610 -8.443 -30.262 1.00 88.62 318 ARG A C 1
ATOM 2430 O O . ARG A 1 318 ? 18.485 -8.668 -31.459 1.00 88.62 318 ARG A O 1
ATOM 2437 N N . ILE A 1 319 ? 19.123 -9.318 -29.396 1.00 88.81 319 ILE A N 1
ATOM 2438 C CA . ILE A 1 319 ? 19.707 -10.622 -29.746 1.00 88.81 319 ILE A CA 1
ATOM 2439 C C . ILE A 1 319 ? 18.671 -11.518 -30.436 1.00 88.81 319 ILE A C 1
ATOM 2441 O O . ILE A 1 319 ? 18.928 -12.045 -31.516 1.00 88.81 319 ILE A O 1
ATOM 2445 N N . VAL A 1 320 ? 17.477 -11.658 -29.854 1.00 90.44 320 VAL A N 1
ATOM 2446 C CA . VAL A 1 320 ? 16.385 -12.444 -30.448 1.00 90.44 320 VAL A CA 1
ATOM 2447 C C . VAL A 1 320 ? 15.896 -11.788 -31.744 1.00 90.44 320 VAL A C 1
ATOM 2449 O O . VAL A 1 320 ? 15.655 -12.475 -32.730 1.00 90.44 320 VAL A O 1
ATOM 2452 N N . GLY A 1 321 ? 15.815 -10.455 -31.809 1.00 86.12 321 GLY A N 1
ATOM 2453 C CA . GLY A 1 321 ? 15.493 -9.748 -33.053 1.00 86.12 321 GLY A CA 1
ATOM 2454 C C . GLY A 1 321 ? 16.482 -10.046 -34.181 1.00 86.12 321 GLY A C 1
ATOM 2455 O O . GLY A 1 321 ? 16.067 -10.356 -35.296 1.00 86.12 321 GLY A O 1
ATOM 2456 N N . GLU A 1 322 ? 17.779 -10.034 -33.875 1.00 88.69 322 GLU A N 1
ATOM 2457 C CA . GLU A 1 322 ? 18.848 -10.380 -34.815 1.00 88.69 322 GLU A CA 1
ATOM 2458 C C . GLU A 1 322 ? 18.747 -11.832 -35.295 1.00 88.69 322 GLU A C 1
ATOM 2460 O O . GLU A 1 322 ? 18.816 -12.069 -36.501 1.00 88.69 322 GLU A O 1
ATOM 2465 N N . ARG A 1 323 ? 18.494 -12.792 -34.393 1.00 91.44 323 ARG A N 1
ATOM 2466 C CA . ARG A 1 323 ? 18.304 -14.214 -34.748 1.00 91.44 323 ARG A CA 1
ATOM 2467 C C . ARG A 1 323 ? 17.099 -14.443 -35.659 1.00 91.44 323 ARG A C 1
ATOM 2469 O O . ARG A 1 323 ? 17.165 -15.256 -36.575 1.00 91.44 323 ARG A O 1
ATOM 2476 N N . HIS A 1 324 ? 16.016 -13.705 -35.431 1.00 83.69 324 HIS A N 1
ATOM 2477 C CA . HIS A 1 324 ? 14.775 -13.811 -36.203 1.00 83.69 324 HIS A CA 1
ATOM 2478 C C . HIS A 1 324 ? 14.748 -12.903 -37.444 1.00 83.69 324 HIS A C 1
ATOM 2480 O O . HIS A 1 324 ? 13.743 -12.870 -38.155 1.00 83.69 324 HIS A O 1
ATOM 2486 N N . GLY A 1 325 ? 15.816 -12.140 -37.712 1.00 87.00 325 GLY A N 1
ATOM 2487 C CA . GLY A 1 325 ? 15.896 -11.217 -38.850 1.00 87.00 325 GLY A CA 1
ATOM 2488 C C . GLY A 1 325 ? 14.865 -10.082 -38.801 1.00 87.00 325 GLY A C 1
ATOM 2489 O O . GLY A 1 325 ? 14.446 -9.567 -39.839 1.00 87.00 325 GLY A O 1
ATOM 2490 N N . VAL A 1 326 ? 14.416 -9.702 -37.605 1.00 86.88 326 VAL A N 1
ATOM 2491 C CA . VAL A 1 326 ? 13.369 -8.698 -37.390 1.00 86.88 326 VAL A CA 1
ATOM 2492 C C . VAL A 1 326 ? 13.830 -7.616 -36.426 1.00 86.88 326 VAL A C 1
ATOM 2494 O O . VAL A 1 326 ? 14.703 -7.789 -35.583 1.00 86.88 326 VAL A O 1
ATOM 2497 N N . THR A 1 327 ? 13.200 -6.452 -36.521 1.00 84.19 327 THR A N 1
ATOM 2498 C CA . THR A 1 327 ? 13.537 -5.332 -35.641 1.00 84.19 327 THR A CA 1
ATOM 2499 C C . THR A 1 327 ? 13.091 -5.593 -34.199 1.00 84.19 327 THR A C 1
ATOM 2501 O O . THR A 1 327 ? 12.041 -6.193 -33.950 1.00 84.19 327 THR A O 1
ATOM 2504 N N . MET A 1 328 ? 13.813 -5.017 -33.234 1.00 80.56 328 MET A N 1
ATOM 2505 C CA . MET A 1 328 ? 13.441 -5.021 -31.810 1.00 80.56 328 MET A CA 1
ATOM 2506 C C . MET A 1 328 ? 11.986 -4.563 -31.584 1.00 80.56 328 MET A C 1
ATOM 2508 O O . MET A 1 328 ? 11.251 -5.133 -30.776 1.00 80.56 328 MET A O 1
ATOM 2512 N N . ARG A 1 329 ? 11.522 -3.569 -32.356 1.00 78.00 329 ARG A N 1
ATOM 2513 C CA . ARG A 1 329 ? 10.136 -3.078 -32.309 1.00 78.00 329 ARG A CA 1
ATOM 2514 C C . ARG A 1 329 ? 9.118 -4.158 -32.690 1.00 78.00 329 ARG A C 1
ATOM 2516 O O . ARG A 1 329 ? 8.046 -4.218 -32.088 1.00 78.00 329 ARG A O 1
ATOM 2523 N N . GLN A 1 330 ? 9.423 -4.994 -33.683 1.00 70.88 330 GLN A N 1
ATOM 2524 C CA . GLN A 1 330 ? 8.554 -6.098 -34.102 1.00 70.88 330 GLN A CA 1
ATOM 2525 C C . GLN A 1 330 ? 8.519 -7.211 -33.053 1.00 70.88 330 GLN A C 1
ATOM 2527 O O . GLN A 1 330 ? 7.426 -7.687 -32.747 1.00 70.88 330 GLN A O 1
ATOM 2532 N N . ILE A 1 331 ? 9.663 -7.558 -32.455 1.00 84.75 331 ILE A N 1
ATOM 2533 C CA . ILE A 1 331 ? 9.745 -8.512 -31.336 1.00 84.75 331 ILE A CA 1
ATOM 2534 C C . ILE A 1 331 ? 8.912 -8.025 -30.148 1.00 84.75 331 ILE A C 1
ATOM 2536 O O . ILE A 1 331 ? 8.022 -8.736 -29.685 1.00 84.75 331 ILE A O 1
ATOM 2540 N N . ARG A 1 332 ? 9.109 -6.770 -29.718 1.00 84.00 332 ARG A N 1
ATOM 2541 C CA . ARG A 1 332 ? 8.324 -6.142 -28.643 1.00 84.00 332 ARG A CA 1
ATOM 2542 C C . ARG A 1 332 ? 6.823 -6.194 -28.938 1.00 84.00 332 ARG A C 1
ATOM 2544 O O . ARG A 1 332 ? 6.055 -6.647 -28.101 1.00 84.00 332 ARG A O 1
ATOM 2551 N N . ARG A 1 333 ? 6.403 -5.816 -30.151 1.00 83.00 333 ARG A N 1
ATOM 2552 C CA . ARG A 1 333 ? 4.986 -5.841 -30.556 1.00 83.00 333 ARG A CA 1
ATOM 2553 C C . ARG A 1 333 ? 4.401 -7.255 -30.643 1.00 83.00 333 ARG A C 1
ATOM 2555 O O . ARG A 1 333 ? 3.194 -7.414 -30.479 1.00 83.00 333 ARG A O 1
ATOM 2562 N N . ARG A 1 334 ? 5.198 -8.274 -30.979 1.00 82.50 334 ARG A N 1
ATOM 2563 C CA . ARG A 1 334 ? 4.756 -9.679 -30.961 1.00 82.50 334 ARG A CA 1
ATOM 2564 C C . ARG A 1 334 ? 4.554 -10.137 -29.519 1.00 82.50 334 ARG A C 1
ATOM 2566 O O . ARG A 1 334 ? 3.421 -10.450 -29.180 1.00 82.50 334 ARG A O 1
ATOM 2573 N N . ARG A 1 335 ? 5.573 -9.995 -28.665 1.00 88.88 335 ARG A N 1
ATOM 2574 C CA . ARG A 1 335 ? 5.491 -10.304 -27.228 1.00 88.88 335 ARG A CA 1
ATOM 2575 C C . ARG A 1 335 ? 4.294 -9.633 -26.554 1.00 88.88 335 ARG A C 1
ATOM 2577 O O . ARG A 1 335 ? 3.528 -10.302 -25.876 1.00 88.88 335 ARG A O 1
ATOM 2584 N N . ASP A 1 336 ? 4.122 -8.326 -26.748 1.00 83.75 336 ASP A N 1
ATOM 2585 C CA . ASP A 1 336 ? 3.067 -7.564 -26.068 1.00 83.75 336 ASP A CA 1
ATOM 2586 C C . ASP A 1 336 ? 1.663 -8.010 -26.508 1.00 83.75 336 ASP A C 1
ATOM 2588 O O . ASP A 1 336 ? 0.748 -8.057 -25.692 1.00 83.75 336 ASP A O 1
ATOM 2592 N N . ARG A 1 337 ? 1.489 -8.397 -27.781 1.00 83.81 337 ARG A N 1
ATOM 2593 C CA . ARG A 1 337 ? 0.221 -8.964 -28.270 1.00 83.81 337 ARG A CA 1
ATOM 2594 C C . ARG A 1 337 ? -0.046 -10.347 -27.687 1.00 83.81 337 ARG A C 1
ATOM 2596 O O . ARG A 1 337 ? -1.170 -10.606 -27.274 1.00 83.81 337 ARG A O 1
ATOM 2603 N N . THR A 1 338 ? 0.962 -11.213 -27.641 1.00 85.50 338 THR A N 1
ATOM 2604 C CA . THR A 1 338 ? 0.832 -12.559 -27.071 1.00 85.50 338 THR A CA 1
ATOM 2605 C C . THR A 1 338 ? 0.539 -12.488 -25.567 1.00 85.50 338 THR A C 1
ATOM 2607 O O . THR A 1 338 ? -0.392 -13.133 -25.096 1.00 85.50 338 THR A O 1
ATOM 2610 N N . ALA A 1 339 ? 1.235 -11.618 -24.828 1.00 84.50 339 ALA A N 1
ATOM 2611 C CA . ALA A 1 339 ? 0.990 -11.387 -23.403 1.00 84.50 339 ALA A CA 1
ATOM 2612 C C . ALA A 1 339 ? -0.409 -10.808 -23.128 1.00 84.50 339 ALA A C 1
ATOM 2614 O O . ALA A 1 339 ? -1.064 -11.222 -22.177 1.00 84.50 339 ALA A O 1
ATOM 2615 N N . ALA A 1 340 ? -0.897 -9.890 -23.971 1.00 81.81 340 ALA A N 1
ATOM 2616 C CA . ALA A 1 340 ? -2.254 -9.359 -23.845 1.00 81.81 340 ALA A CA 1
ATOM 2617 C C . ALA A 1 340 ? -3.324 -10.444 -24.054 1.00 81.81 340 ALA A C 1
ATOM 2619 O O . ALA A 1 340 ? -4.276 -10.507 -23.283 1.00 81.81 340 ALA A O 1
ATOM 2620 N N . ARG A 1 341 ? -3.139 -11.332 -25.042 1.00 85.56 341 ARG A N 1
ATOM 2621 C CA . ARG A 1 341 ? -4.048 -12.468 -25.288 1.00 85.56 341 ARG A CA 1
ATOM 2622 C C . ARG A 1 341 ? -4.066 -13.453 -24.119 1.00 85.56 341 ARG A C 1
ATOM 2624 O O . ARG A 1 341 ? -5.130 -13.939 -23.753 1.00 85.56 341 ARG A O 1
ATOM 2631 N N . LEU A 1 342 ? -2.908 -13.715 -23.512 1.00 86.25 342 LEU A N 1
ATOM 2632 C CA . LEU A 1 342 ? -2.810 -14.538 -22.304 1.00 86.25 342 LEU A CA 1
ATOM 2633 C C . LEU A 1 342 ? -3.510 -13.886 -21.107 1.00 86.25 342 LEU A C 1
ATOM 2635 O O . LEU A 1 342 ? -4.273 -14.550 -20.415 1.00 86.25 342 LEU A O 1
ATOM 2639 N N . ALA A 1 343 ? -3.309 -12.583 -20.893 1.00 84.50 343 ALA A N 1
ATOM 2640 C CA . ALA A 1 343 ? -3.956 -11.848 -19.807 1.00 84.50 343 ALA A CA 1
ATOM 2641 C C . ALA A 1 343 ? -5.487 -11.804 -19.957 1.00 84.50 343 ALA A C 1
ATOM 2643 O O . ALA A 1 343 ? -6.207 -11.952 -18.973 1.00 84.50 343 ALA A O 1
ATOM 2644 N N . GLU A 1 344 ? -5.991 -11.644 -21.182 1.00 87.38 344 GLU A N 1
ATOM 2645 C CA . GLU A 1 344 ? -7.427 -11.699 -21.482 1.00 87.38 344 GLU A CA 1
ATOM 2646 C C . GLU A 1 344 ? -8.017 -13.097 -21.228 1.00 87.38 344 GLU A C 1
ATOM 2648 O O . GLU A 1 344 ? -9.152 -13.226 -20.773 1.00 87.38 344 GLU A O 1
ATOM 2653 N N . ALA A 1 345 ? -7.234 -14.150 -21.470 1.00 86.69 345 ALA A N 1
ATOM 2654 C CA . ALA A 1 345 ? -7.637 -15.532 -21.238 1.00 86.69 345 ALA A CA 1
ATOM 2655 C C . ALA A 1 345 ? -7.445 -16.007 -19.784 1.00 86.69 345 ALA A C 1
ATOM 2657 O O . ALA A 1 345 ? -7.938 -17.080 -19.439 1.00 86.69 345 ALA A O 1
ATOM 2658 N N . ALA A 1 346 ? -6.777 -15.225 -18.928 1.00 80.94 346 ALA A N 1
ATOM 2659 C CA . ALA A 1 346 ? -6.420 -15.623 -17.566 1.00 80.94 346 ALA A CA 1
ATOM 2660 C C . ALA A 1 346 ? -7.616 -16.065 -16.694 1.00 80.94 346 ALA A C 1
ATOM 2662 O O . ALA A 1 346 ? -7.488 -17.089 -16.027 1.00 80.94 346 ALA A O 1
ATOM 2663 N N . PRO A 1 347 ? -8.798 -15.409 -16.722 1.00 86.75 347 PRO A N 1
ATOM 2664 C CA . PRO A 1 347 ? -9.958 -15.892 -15.966 1.00 86.75 347 PRO A CA 1
ATOM 2665 C C . PRO A 1 347 ? -10.396 -17.306 -16.375 1.00 86.75 347 PRO A C 1
ATOM 2667 O O . PRO A 1 347 ? -10.708 -18.122 -15.518 1.00 86.75 347 PRO A O 1
ATOM 2670 N N . ARG A 1 348 ? -10.337 -17.630 -17.674 1.00 86.75 348 ARG A N 1
ATOM 2671 C CA . ARG A 1 348 ? -10.708 -18.954 -18.205 1.00 86.75 348 ARG A CA 1
ATOM 2672 C C . ARG A 1 348 ? -9.704 -20.042 -17.830 1.00 86.75 348 ARG A C 1
ATOM 2674 O O . ARG A 1 348 ? -10.080 -21.205 -17.760 1.00 86.75 348 ARG A O 1
ATOM 2681 N N . TYR A 1 349 ? -8.435 -19.677 -17.650 1.00 83.06 349 TYR A N 1
ATOM 2682 C CA . TYR A 1 349 ? -7.419 -20.590 -17.129 1.00 83.06 349 TYR A CA 1
ATOM 2683 C C . TYR A 1 349 ? -7.700 -20.912 -15.664 1.00 83.06 349 TYR A C 1
ATOM 2685 O O . TYR A 1 349 ? -7.784 -22.082 -15.315 1.00 83.06 349 TYR A O 1
ATOM 2693 N N . LEU A 1 350 ? -7.943 -19.883 -14.843 1.00 85.44 350 LEU A N 1
ATOM 2694 C CA . LEU A 1 350 ? -8.259 -20.039 -13.420 1.00 85.44 350 LEU A CA 1
ATOM 2695 C C . LEU A 1 350 ? -9.530 -20.869 -13.191 1.00 85.44 350 LEU A C 1
ATOM 2697 O O . LEU A 1 350 ? -9.571 -21.665 -12.267 1.00 85.44 350 LEU A O 1
ATOM 2701 N N . GLU A 1 351 ? -10.535 -20.733 -14.057 1.00 84.25 351 GLU A N 1
ATOM 2702 C CA . GLU A 1 351 ? -11.735 -21.584 -14.048 1.00 84.25 351 GLU A CA 1
ATOM 2703 C C . GLU A 1 351 ? -11.469 -23.041 -14.463 1.00 84.25 351 GLU A C 1
ATOM 2705 O O . GLU A 1 351 ? -12.257 -23.916 -14.126 1.00 84.25 351 GLU A O 1
ATOM 2710 N N . ALA A 1 352 ? -10.405 -23.308 -15.225 1.00 75.88 352 ALA A N 1
ATOM 2711 C CA . ALA A 1 352 ? -10.062 -24.649 -15.697 1.00 75.88 352 ALA A CA 1
ATOM 2712 C C . ALA A 1 352 ? -9.154 -25.423 -14.725 1.00 75.88 352 ALA A C 1
ATOM 2714 O O . ALA A 1 352 ? -9.078 -26.646 -14.837 1.00 75.88 352 ALA A O 1
ATOM 2715 N N . ILE A 1 353 ? -8.458 -24.719 -13.824 1.00 78.81 353 ILE A N 1
ATOM 2716 C CA . ILE A 1 353 ? -7.560 -25.302 -12.812 1.00 78.81 353 ILE A CA 1
ATOM 2717 C C . ILE A 1 353 ? -8.144 -25.288 -11.388 1.00 78.81 353 ILE A C 1
ATOM 2719 O O . ILE A 1 353 ? -7.585 -25.943 -10.511 1.00 78.81 353 ILE A O 1
ATOM 2723 N N . ALA A 1 354 ? -9.230 -24.538 -11.154 1.00 61.78 354 ALA A N 1
ATOM 2724 C CA . ALA A 1 354 ? -10.026 -24.572 -9.922 1.00 61.78 354 ALA A CA 1
ATOM 2725 C C . ALA A 1 354 ? -10.959 -25.788 -9.900 1.00 61.78 354 ALA A C 1
ATOM 2727 O O . ALA A 1 354 ? -11.159 -26.340 -8.792 1.00 61.78 354 ALA A O 1
#

Radius of gyration: 32.12 Å; Cα contacts (8 Å, |Δi|>4): 278; chains: 1; bounding box: 63×58×113 Å

Foldseek 3Di:
DDDDDDDDDDDDDDDDDDDDPPPPPPVVVVVPPPPPPPQDFAPDVPGRHGFDDPFDQDPVRDGHGHHPPCCCPPPVNVLVVVLVVVLVVLLVVLQVVCVVVVVLVVLCVVFVLSVVAPGLVRLLVCLVVVPPSSLVLLLSLLQCCALQHVVDVSSLSSNLSSLSVLLVVLCVLCVVQDHSVLSSVLLSVLSNHDDSPDDSCNSVVSSVVSSVVSLVVSVVVVVVPDPPDDPDDDCVSVVVSVVSVPDDDDDDDDDDDPDPDDDDDDDVVVVVVLLVVVCCVVVLDDPVLVVLVVQLVVQLVVCVVVVNPPCSNVVSLVVSCVVVVHDSVVSVVSNVSSVVSSVVCVVVVVVVVD

Sequence (354 aa):
MSAITTPTTAQSSIRLASTSATFTAENDALDALDGAAGVRTCNFPGCTRPAAEGGRRGRAGREYLYCDDLAHTSRAARDERERRDGQSALASSVTEGLAYSGKWEQWQQVEPRLAGFASFDEACAAWRRRDDDCYPVVAALTVLGSRRGGDDDDAALAVLVLLAEGVNRVAGQLSDLCEVGDVHATVWEEIKRAEPQLGNRAGRYLLDRARQRLCRQADAQQESKRPDRFRTTSLEGWIARNKEAAVGEVEGDDPIDLALAMPVVEDPVEDLSDLLCWARNVGVIAVDEIDLLVELMATEHEVLARGETKRAREEAQRIVGERHGVTMRQIRRRRDRTAARLAEAAPRYLEAIA

Nearest PDB structures (foldseek):
  5uhd-assembly1_F  TM=2.284E-01  e=3.190E-01  Mycobacterium tuberculosis H37Rv
  8q3i-assembly1_F  TM=2.218E-01  e=7.207E+00  Mycolicibacterium smegmatis MC2 155
  8i7o-assembly1_B3  TM=1.100E-01  e=4.287E+00  Mus musculus

pLDDT: mean 70.77, std 20.3, range [28.61, 95.75]

Mean predicted aligned error: 20.95 Å